Protein 4OX6 (pdb70)

Sequence (196 aa):
PMSQQAIGSLETKGFPPILAAADAMVKAGRITIVSYMRAGSARFAVNIRGDVSEVKTAMDAGIEAAKNTPGGTLETWVIIPRPHENVEAVFPIGFGPEVEQYRQAIGSLETKGFPPILAAADAMVKAGRITIVSYMRAGSARFAVNIRGDVSEVKTAMDAGIEAAKNTPGGTLETWVIIPRPHENVEAVFPIGFGP

Secondary structure (DSSP, 8-state):
-B-SSEEEEEEEESHHHHHHHHHHHHTTSS-EEEEEEEEETTEEEEEEEE-HHHHHHHHHHHHHHHHHSTT-EEEEEEEESS-BHHHHHHSS-S--GGGGGG-/-EEEEEEEESHHHHHHHHHHHHTTSSEEEEEEEEEETTEEEEEEEE-HHHHHHHHHHHHHHHHHSTT-EEEEEEEESS--HHHHHHSS--S--

Radius of gyration: 16.64 Å; Cα contacts (8 Å, |Δi|>4): 504; chains: 2; bounding box: 48×38×30 Å

B-factor: mean 16.57, std 9.79, range [6.41, 82.23]

Foldseek 3Di:
DWAQKKKKKWKKQADVLQVQLVVQLVVFFVKFFADKDPPPPSMIMTMIIDAQVSNVRSNVRSVVRQVPPVVMGTDDMDMDHTHDPVCVVPDRRDHDPVRPVVD/DKKKKWKKQADVLQVQLVVQLVVFFVKDFQDKDPPPPRMMMTMIDDQQVRNVRSNVRSQVRQVVDVVMDTDDMDMDHDDDPVVVVVDRRDRDD

GO terms:
  GO:0031470 carboxysome (C, IDA)
  GO:0031470 carboxysome (C, EXP)
  GO:0043886 structural constituent of carboxysome shell (F, IMP)
  GO:0043886 structural constituent of carboxysome shell (F, IPI)

Solvent-accessible surface area: 9233 Å² total; per-residue (Å²): 106,111,27,139,53,0,6,0,26,0,30,0,63,0,0,0,0,0,0,10,0,0,9,24,0,14,114,39,19,208,16,11,0,14,20,58,81,91,55,24,61,0,69,0,8,0,9,0,1,1,83,55,72,57,0,117,60,0,2,92,29,0,24,94,21,0,126,114,7,56,55,17,63,44,60,69,125,72,38,69,69,128,3,74,98,92,52,46,86,110,115,75,14,30,60,29,134,106,5,101,128,82,147,103,1,0,0,0,0,0,0,94,19,88,86,4,6,100,33,0,16,66,25,0,64,160,42,18,210,15,68,67,34,30,136,16,149,0,10,61,62,19,27,0,3,0,0,6,1,88,55,65,58,0,117,69,0,2,91,30,0,24,94,19,0,128,115,21,132,80,13,69,47,50,2,71,13,39,12,68,192,12,56,97,1,0,54,19,25,3,59,0,28,108,59,193

Structure (mmCIF, N/CA/C/O backbone):
data_4OX6
#
_entry.id   4OX6
#
_cell.length_a   67.452
_cell.length_b   67.452
_cell.length_c   63.351
_cell.angle_alpha   90.00
_cell.angle_beta   90.00
_cell.angle_gamma   120.00
#
_symmetry.space_group_name_H-M   'P 63'
#
loop_
_entity.id
_entity.type
_entity.pdbx_description
1 polymer 'Carbon dioxide concentrating mechanism protein CcmK'
2 water water
#
loop_
_atom_site.group_PDB
_atom_site.id
_atom_site.type_symbol
_atom_site.label_atom_id
_atom_site.label_alt_id
_atom_site.label_comp_id
_atom_site.label_asym_id
_atom_site.label_entity_id
_atom_site.label_seq_id
_atom_site.pdbx_PDB_ins_code
_atom_site.Cartn_x
_atom_site.Cartn_y
_atom_site.Cartn_z
_atom_site.occupancy
_atom_site.B_iso_or_equiv
_atom_site.auth_seq_id
_atom_site.auth_comp_id
_atom_site.auth_asym_id
_atom_site.auth_atom_id
_atom_site.pdbx_PDB_model_num
ATOM 1 N N . PRO A 1 14 ? 0.159 19.249 -25.367 1.00 22.99 0 PRO A N 1
ATOM 2 C CA . PRO A 1 14 ? 1.498 19.604 -24.896 1.00 30.93 0 PRO A CA 1
ATOM 3 C C . PRO A 1 14 ? 1.951 18.864 -23.663 1.00 25.63 0 PRO A C 1
ATOM 4 O O . PRO A 1 14 ? 2.923 19.286 -23.123 1.00 22.87 0 PRO A O 1
ATOM 15 N N . MET A 1 15 ? 1.274 17.832 -23.208 1.00 23.89 1 MET A N 1
ATOM 16 C CA . MET A 1 15 ? 1.892 16.985 -22.164 1.00 22.87 1 MET A CA 1
ATOM 17 C C . MET A 1 15 ? 2.085 15.571 -22.730 1.00 26.44 1 MET A C 1
ATOM 18 O O . MET A 1 15 ? 1.164 15.040 -23.368 1.00 27.51 1 MET A O 1
ATOM 32 N N . SER A 1 16 ? 3.259 14.960 -22.535 1.00 24.68 2 SER A N 1
ATOM 33 C CA . SER A 1 16 ? 3.506 13.629 -23.089 1.00 25.76 2 SER A CA 1
ATOM 34 C C . SER A 1 16 ? 2.599 12.598 -22.486 1.00 27.05 2 SER A C 1
ATOM 35 O O . SER A 1 16 ? 2.145 12.755 -21.340 1.00 25.30 2 SER A O 1
ATOM 43 N N . GLN A 1 17 ? 2.359 11.536 -23.260 1.00 28.78 3 GLN A N 1
ATOM 44 C CA . GLN A 1 17 ? 1.656 10.359 -22.802 1.00 32.92 3 GLN A CA 1
ATOM 45 C C . GLN A 1 17 ? 2.490 9.581 -21.783 1.00 34.23 3 GLN A C 1
ATOM 46 O O . GLN A 1 17 ? 1.905 8.908 -20.902 1.00 33.87 3 GLN A O 1
ATOM 60 N N . GLN A 1 18 ? 3.836 9.660 -21.912 1.00 21.76 4 GLN A N 1
ATOM 61 C CA . GLN A 1 18 ? 4.748 8.888 -21.038 1.00 17.00 4 GLN A CA 1
ATOM 62 C C . GLN A 1 18 ? 5.395 9.647 -19.900 1.00 13.83 4 GLN A C 1
ATOM 63 O O . GLN A 1 18 ? 6.049 10.712 -20.040 1.00 13.95 4 GLN A O 1
ATOM 77 N N . ALA A 1 19 ? 5.247 9.049 -18.733 1.00 10.66 5 ALA A N 1
ATOM 78 C CA . ALA A 1 19 ? 5.940 9.525 -17.541 1.00 9.70 5 ALA A CA 1
ATOM 79 C C . ALA A 1 19 ? 7.428 9.524 -17.693 1.00 9.71 5 ALA A C 1
ATOM 80 O O . ALA A 1 19 ? 7.984 8.766 -18.507 1.00 10.70 5 ALA A O 1
ATOM 87 N N . ILE A 1 20 ? 8.065 10.370 -16.878 1.00 10.09 6 ILE A N 1
ATOM 88 C CA . ILE A 1 20 ? 9.519 10.312 -16.678 1.00 9.68 6 ILE A CA 1
ATOM 89 C C . ILE A 1 20 ? 9.822 9.939 -15.269 1.00 9.92 6 ILE A C 1
ATOM 90 O O . ILE A 1 20 ? 9.267 10.487 -14.301 1.00 12.03 6 ILE A O 1
ATOM 106 N N . GLY A 1 21 ? 10.769 9.014 -15.105 1.00 8.69 7 GLY A N 1
ATOM 107 C CA . GLY A 1 21 ? 11.378 8.777 -13.808 1.00 8.10 7 GLY A CA 1
ATOM 108 C C . GLY A 1 21 ? 12.863 9.096 -13.938 1.00 9.04 7 GLY A C 1
ATOM 109 O O . GLY A 1 21 ? 13.495 8.739 -14.942 1.00 9.94 7 GLY A O 1
ATOM 113 N N . SER A 1 22 ? 13.388 9.767 -12.909 1.00 8.61 8 SER A N 1
ATOM 114 C CA . SER A 1 22 ? 14.830 10.074 -12.881 1.00 7.59 8 SER A CA 1
ATOM 115 C C . SER A 1 22 ? 15.322 9.753 -11.505 1.00 8.25 8 SER A C 1
ATOM 116 O O . SER A 1 22 ? 14.756 10.102 -10.522 1.00 9.31 8 SER A O 1
ATOM 124 N N . LEU A 1 23 ? 16.455 9.044 -11.489 1.00 8.43 9 LEU A N 1
ATOM 125 C CA . LEU A 1 23 ? 17.115 8.602 -10.280 1.00 8.75 9 LEU A CA 1
ATOM 126 C C . LEU A 1 23 ? 18.582 8.937 -10.310 1.00 7.92 9 LEU A C 1
ATOM 127 O O . LEU A 1 23 ? 19.218 8.681 -11.323 1.00 9.57 9 LEU A O 1
ATOM 143 N N . GLU A 1 24 ? 19.105 9.478 -9.214 1.00 8.27 10 GLU A N 1
ATOM 144 C CA . GLU A 1 24 ? 20.499 9.949 -9.171 1.00 8.30 10 GLU A CA 1
ATOM 145 C C . GLU A 1 24 ? 21.239 9.312 -8.002 1.00 8.18 10 GLU A C 1
ATOM 146 O O . GLU A 1 24 ? 20.719 9.228 -6.882 1.00 9.03 10 GLU A O 1
ATOM 158 N N . THR A 1 25 ? 22.432 8.812 -8.302 1.00 9.60 11 THR A N 1
ATOM 159 C CA . THR A 1 25 ? 23.379 8.200 -7.336 1.00 9.00 11 THR A CA 1
ATOM 160 C C . THR A 1 25 ? 24.674 8.954 -7.268 1.00 10.59 11 THR A C 1
ATOM 161 O O . THR A 1 25 ? 25.036 9.693 -8.203 1.00 11.23 11 THR A O 1
ATOM 172 N N . LYS A 1 26 ? 25.399 8.757 -6.172 1.00 9.06 12 LYS A N 1
ATOM 173 C CA . LYS A 1 26 ? 26.817 9.041 -6.151 1.00 9.15 12 LYS A CA 1
ATOM 174 C C . LYS A 1 26 ? 27.535 7.747 -6.480 1.00 9.90 12 LYS A C 1
ATOM 175 O O . LYS A 1 26 ? 27.362 6.704 -5.815 1.00 10.32 12 LYS A O 1
ATOM 194 N N . GLY A 1 27 ? 28.322 7.835 -7.538 1.00 9.77 13 GLY A N 1
ATOM 195 C CA . GLY A 1 27 ? 29.031 6.700 -8.091 1.00 10.08 13 GLY A CA 1
ATOM 196 C C . GLY A 1 27 ? 28.422 6.219 -9.398 1.00 9.66 13 GLY A C 1
ATOM 197 O O . GLY A 1 27 ? 27.185 6.220 -9.552 1.00 10.76 13 GLY A O 1
ATOM 201 N N . PHE A 1 28 ? 29.271 5.749 -10.305 1.00 8.87 14 PHE A N 1
ATOM 202 C CA . PHE A 1 28 ? 28.855 5.185 -11.589 1.00 8.57 14 PHE A CA 1
ATOM 203 C C . PHE A 1 28 ? 28.366 3.724 -11.448 1.00 8.58 14 PHE A C 1
ATOM 204 O O . PHE A 1 28 ? 27.298 3.358 -11.959 1.00 8.50 14 PHE A O 1
ATOM 221 N N . PRO A 1 29 ? 29.083 2.856 -10.715 1.00 8.08 15 PRO A N 1
ATOM 222 C CA . PRO A 1 29 ? 28.523 1.508 -10.569 1.00 7.92 15 PRO A CA 1
ATOM 223 C C . PRO A 1 29 ? 27.082 1.443 -10.021 1.00 9.18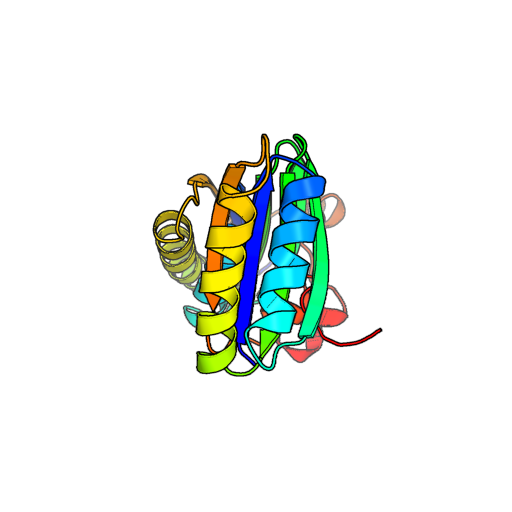 15 PRO A C 1
ATOM 224 O O . PRO A 1 29 ? 26.287 0.668 -10.586 1.00 8.24 15 PRO A O 1
ATOM 235 N N . PRO A 1 30 ? 26.667 2.236 -9.017 1.00 7.77 16 PRO A N 1
ATOM 236 C CA . PRO A 1 30 ? 25.260 2.196 -8.574 1.00 7.59 16 PRO A CA 1
ATOM 237 C C . PRO A 1 30 ? 24.285 2.679 -9.650 1.00 9.61 16 PRO A C 1
ATOM 238 O O . PRO A 1 30 ? 23.127 2.217 -9.608 1.00 8.62 16 PRO A O 1
ATOM 249 N N . ILE A 1 31 ? 24.655 3.592 -10.561 1.00 8.54 17 ILE A N 1
ATOM 250 C CA . ILE A 1 31 ? 23.701 3.989 -11.570 1.00 9.02 17 ILE A CA 1
ATOM 251 C C . ILE A 1 31 ? 23.478 2.881 -12.575 1.00 8.18 17 ILE A C 1
ATOM 252 O O . ILE A 1 31 ? 22.392 2.739 -13.111 1.00 8.23 17 ILE A O 1
ATOM 268 N N . LEU A 1 32 ? 24.495 2.082 -12.837 1.00 8.19 18 LEU A N 1
ATOM 269 C CA . LEU A 1 32 ? 24.338 0.962 -13.748 1.00 8.49 18 LEU A CA 1
ATOM 270 C C . LEU A 1 32 ? 23.406 -0.061 -13.084 1.00 9.31 18 LEU A C 1
ATOM 271 O O . LEU A 1 32 ? 22.508 -0.650 -13.695 1.00 9.23 18 LEU A O 1
ATOM 287 N N . ALA A 1 33 ? 23.620 -0.296 -11.775 1.00 9.45 19 ALA A N 1
ATOM 288 C CA . ALA A 1 33 ? 22.764 -1.208 -10.985 1.00 7.82 19 ALA A CA 1
ATOM 289 C C . ALA A 1 33 ? 21.342 -0.729 -11.043 1.00 9.76 19 ALA A C 1
ATOM 290 O O . ALA A 1 33 ? 20.418 -1.530 -11.266 1.00 9.47 19 ALA A O 1
ATOM 297 N N . ALA A 1 34 ? 21.117 0.545 -10.774 1.00 9.66 20 ALA A N 1
ATOM 298 C CA . ALA A 1 34 ? 19.759 1.078 -10.828 1.00 9.38 20 ALA A CA 1
ATOM 299 C C . ALA A 1 34 ? 19.128 0.910 -12.191 1.00 10.00 20 ALA A C 1
ATOM 300 O O . ALA A 1 34 ? 17.944 0.494 -12.284 1.00 8.77 20 ALA A O 1
ATOM 307 N N . ALA A 1 35 ? 19.839 1.265 -13.247 1.00 8.45 21 ALA A N 1
ATOM 308 C CA . ALA A 1 35 ? 19.293 1.234 -14.602 1.00 8.96 21 ALA A CA 1
ATOM 309 C C . ALA A 1 35 ? 18.891 -0.163 -14.951 1.00 9.56 21 ALA A C 1
ATOM 310 O O . ALA A 1 35 ? 17.792 -0.403 -15.475 1.00 8.68 21 ALA A O 1
ATOM 317 N N . ASP A 1 36 ? 19.736 -1.141 -14.678 1.00 9.76 22 ASP A N 1
ATOM 318 C CA . ASP A 1 36 ? 19.433 -2.519 -15.013 1.00 8.38 22 ASP A CA 1
ATOM 319 C C . ASP A 1 36 ? 18.237 -3.026 -14.233 1.00 10.39 22 ASP A C 1
ATOM 320 O O . ASP A 1 36 ? 17.362 -3.733 -14.803 1.00 9.74 22 ASP A O 1
ATOM 329 N N . ALA A 1 37 ? 18.149 -2.719 -12.941 1.00 8.94 23 ALA A N 1
ATOM 330 C CA . ALA A 1 37 ? 17.030 -3.157 -12.129 1.00 8.84 23 ALA A CA 1
ATOM 331 C C . ALA A 1 37 ? 15.751 -2.532 -12.625 1.00 9.74 23 ALA A C 1
ATOM 332 O O . ALA A 1 37 ? 14.686 -3.154 -12.627 1.00 10.39 23 ALA A O 1
ATOM 339 N N . MET A 1 38 ? 15.783 -1.276 -13.029 1.00 8.76 24 MET A N 1
ATOM 340 C CA . MET A 1 38 ? 14.601 -0.554 -13.487 1.00 8.73 24 MET A CA 1
ATOM 341 C C . MET A 1 38 ? 14.018 -1.217 -14.734 1.00 9.05 24 MET A C 1
ATOM 342 O O . MET A 1 38 ? 12.804 -1.483 -14.814 1.00 9.57 24 MET A O 1
ATOM 356 N N . VAL A 1 39 ? 14.840 -1.510 -15.750 1.00 9.48 25 VAL A N 1
ATOM 357 C CA . VAL A 1 39 ? 14.324 -2.018 -17.024 1.00 9.71 25 VAL A CA 1
ATOM 358 C C . VAL A 1 39 ? 13.926 -3.474 -16.880 1.00 10.53 25 VAL A C 1
ATOM 359 O O . VAL A 1 39 ? 13.046 -3.941 -17.637 1.00 13.14 25 VAL A O 1
ATOM 372 N N . LYS A 1 40 ? 14.417 -4.171 -15.853 1.00 10.24 26 LYS A N 1
ATOM 373 C CA . LYS A 1 40 ? 14.009 -5.539 -15.566 1.00 10.31 26 LYS A CA 1
ATOM 374 C C . LYS A 1 40 ? 12.752 -5.608 -14.707 1.00 11.19 26 LYS A C 1
ATOM 375 O O . LYS A 1 40 ? 12.207 -6.681 -14.499 1.00 12.43 26 LYS A O 1
ATOM 394 N N . ALA A 1 41 ? 12.230 -4.488 -14.266 1.00 10.11 27 ALA A N 1
ATOM 395 C CA . ALA A 1 41 ? 11.123 -4.504 -13.290 1.00 11.94 27 ALA A CA 1
ATOM 396 C C . ALA A 1 41 ? 9.822 -3.973 -13.855 1.00 13.68 27 ALA A C 1
ATOM 397 O O . ALA A 1 41 ? 8.754 -4.092 -13.225 1.00 14.92 27 ALA A O 1
ATOM 404 N N . GLY A 1 42 ? 9.853 -3.423 -15.040 1.00 13.76 28 GLY A N 1
ATOM 405 C CA . GLY A 1 42 ? 8.621 -2.852 -15.596 1.00 17.40 28 GLY A CA 1
ATOM 406 C C . GLY A 1 42 ? 8.792 -2.582 -17.075 1.00 15.97 28 GLY A C 1
ATOM 407 O O . GLY A 1 42 ? 9.918 -2.619 -17.607 1.00 12.88 28 GLY A O 1
ATOM 411 N N . ARG A 1 43 ? 7.685 -2.276 -17.743 1.00 12.03 29 ARG A N 1
ATOM 412 C CA . ARG A 1 43 ? 7.717 -1.951 -19.134 1.00 11.75 29 ARG A CA 1
ATOM 413 C C . ARG A 1 43 ? 8.108 -0.485 -19.260 1.00 11.88 29 ARG A C 1
ATOM 414 O O . ARG A 1 43 ? 7.292 0.424 -19.400 1.00 12.47 29 ARG A O 1
ATOM 435 N N . ILE A 1 44 ? 9.409 -0.243 -19.199 1.00 11.11 30 ILE A N 1
ATOM 436 C CA . ILE A 1 44 ? 10.021 1.060 -19.326 1.00 9.71 30 ILE A CA 1
ATOM 437 C C . ILE A 1 44 ? 11.193 1.034 -20.308 1.00 11.27 30 ILE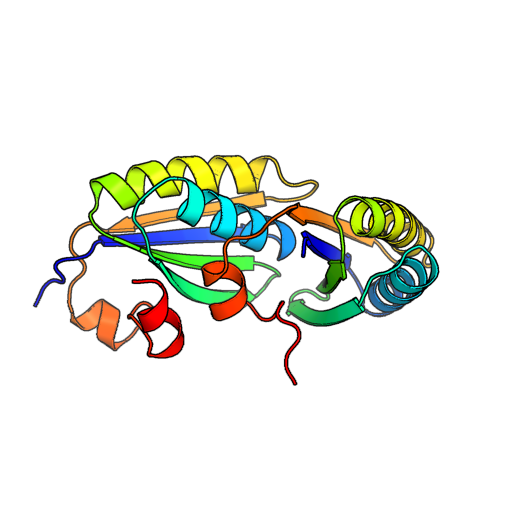 A C 1
ATOM 438 O O . ILE A 1 44 ? 11.702 -0.062 -20.604 1.00 11.84 30 ILE A O 1
ATOM 454 N N . THR A 1 45 ? 11.573 2.203 -20.789 1.00 10.55 31 THR A N 1
ATOM 455 C CA . THR A 1 45 ? 12.737 2.372 -21.672 1.00 10.43 31 THR A CA 1
ATOM 456 C C . THR A 1 45 ? 13.704 3.305 -20.927 1.00 12.37 31 THR A C 1
ATOM 457 O O . THR A 1 45 ? 13.287 4.397 -20.446 1.00 10.77 31 THR A O 1
ATOM 468 N N . ILE A 1 46 ? 14.989 2.916 -20.843 1.00 9.15 32 ILE A N 1
ATOM 469 C CA . ILE A 1 46 ? 16.015 3.830 -20.373 1.00 9.04 32 ILE A CA 1
ATOM 470 C C . ILE A 1 46 ? 16.372 4.684 -21.591 1.00 9.93 32 ILE A C 1
ATOM 471 O O . ILE A 1 46 ? 16.682 4.173 -22.655 1.00 10.37 32 ILE A O 1
ATOM 487 N N . VAL A 1 47 ? 16.241 5.995 -21.441 1.00 9.74 33 VAL A N 1
ATOM 488 C CA . VAL A 1 47 ? 16.467 6.935 -22.546 1.00 10.06 33 VAL A CA 1
ATOM 489 C C . VAL A 1 47 ? 17.781 7.672 -22.517 1.00 11.32 33 VAL A C 1
ATOM 490 O O . VAL A 1 47 ? 18.257 8.048 -23.563 1.00 12.87 33 VAL A O 1
ATOM 503 N N . SER A 1 48 ? 18.323 7.942 -21.347 1.00 9.95 34 SER A N 1
ATOM 504 C CA . SER A 1 48 ? 19.494 8.776 -21.228 1.00 8.07 34 SER A CA 1
ATOM 505 C C . SER A 1 48 ? 20.081 8.697 -19.831 1.00 10.01 34 SER A C 1
ATOM 506 O O . SER A 1 48 ? 19.444 8.201 -18.895 1.00 9.63 34 SER A O 1
ATOM 514 N N . TYR A 1 49 ? 21.295 9.224 -19.685 1.00 9.91 35 TYR A N 1
ATOM 515 C CA . TYR A 1 49 ? 21.897 9.465 -18.384 1.00 8.91 35 TYR A CA 1
ATOM 516 C C . TYR A 1 49 ? 22.557 10.821 -18.399 1.00 12.19 35 TYR A C 1
ATOM 517 O O . TYR A 1 49 ? 22.906 11.320 -19.431 1.00 13.30 35 TYR A O 1
ATOM 535 N N . MET A 1 50 ? 22.678 11.382 -17.213 1.00 9.85 36 MET A N 1
ATOM 536 C CA . MET A 1 50 ? 23.290 12.678 -16.963 1.00 10.15 36 MET A CA 1
ATOM 537 C C . MET A 1 50 ? 24.513 12.540 -16.038 1.00 12.54 36 MET A C 1
ATOM 538 O O . MET A 1 50 ? 24.430 11.969 -14.915 1.00 13.51 36 MET A O 1
ATOM 552 N N . ARG A 1 51 ? 25.659 13.023 -16.508 1.00 12.17 37 ARG A N 1
ATOM 553 C CA . ARG A 1 51 ? 26.861 13.093 -15.702 1.00 13.51 37 ARG A CA 1
ATOM 554 C C . ARG A 1 51 ? 26.748 14.413 -14.980 1.00 13.82 37 ARG A C 1
ATOM 555 O O . ARG A 1 51 ? 26.921 15.480 -15.611 1.00 15.20 37 ARG A O 1
ATOM 576 N N . ALA A 1 52 ? 26.439 14.419 -13.680 1.00 10.54 38 ALA A N 1
ATOM 577 C CA . ALA A 1 52 ? 26.015 15.643 -12.931 1.00 11.75 38 ALA A CA 1
ATOM 578 C C . ALA A 1 52 ? 27.177 16.389 -12.296 1.00 14.33 38 ALA A C 1
ATOM 579 O O . ALA A 1 52 ? 27.049 17.607 -11.911 1.00 13.26 38 ALA A O 1
ATOM 586 N N . GLY A 1 53 ? 28.325 15.762 -12.227 1.00 12.77 39 GLY A N 1
ATOM 587 C CA . GLY A 1 53 ? 29.478 16.279 -11.486 1.00 13.69 39 GLY A CA 1
ATOM 588 C C . GLY A 1 53 ? 29.492 15.743 -10.101 1.00 14.73 39 GLY A C 1
ATOM 589 O O . GLY A 1 53 ? 28.492 15.193 -9.614 1.00 14.07 39 GLY A O 1
ATOM 593 N N . SER A 1 54 ? 30.666 15.880 -9.430 1.00 17.47 40 SER A N 1
ATOM 594 C CA . SER A 1 54 ? 30.786 15.408 -8.062 1.00 16.52 40 SER A CA 1
ATOM 595 C C . SER A 1 54 ? 30.521 13.920 -8.007 1.00 10.94 40 SER A C 1
ATOM 596 O O . SER A 1 54 ? 30.009 13.446 -6.997 1.00 16.97 40 SER A O 1
ATOM 604 N N . ALA A 1 55 ? 30.872 13.214 -9.078 1.00 12.67 41 ALA A N 1
ATOM 605 C CA . ALA A 1 55 ? 30.687 11.780 -9.171 1.00 12.01 41 ALA A CA 1
ATOM 606 C C . ALA A 1 55 ? 29.228 11.322 -9.049 1.00 10.89 41 ALA A C 1
ATOM 607 O O . ALA A 1 55 ? 28.948 10.162 -8.751 1.00 12.99 41 ALA A O 1
ATOM 614 N N . ARG A 1 56 ? 28.277 12.225 -9.337 1.00 10.58 42 ARG A N 1
ATOM 615 C CA . ARG A 1 56 ? 26.857 11.874 -9.335 1.00 9.58 42 ARG A CA 1
ATOM 616 C C 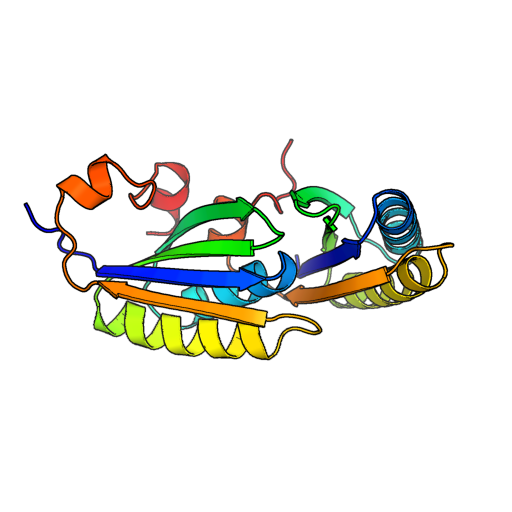. ARG A 1 56 ? 26.410 11.684 -10.742 1.00 9.26 42 ARG A C 1
ATOM 617 O O . ARG A 1 56 ? 26.822 12.384 -11.682 1.00 10.25 42 ARG A O 1
ATOM 638 N N . PHE A 1 57 ? 25.478 10.727 -10.891 1.00 9.55 43 PHE A N 1
ATOM 639 C CA . PHE A 1 57 ? 24.919 10.389 -12.204 1.00 9.40 43 PHE A CA 1
ATOM 640 C C . PHE A 1 57 ? 23.423 10.177 -12.069 1.00 9.24 43 PHE A C 1
ATOM 641 O O . PHE A 1 57 ? 22.967 9.553 -11.091 1.00 9.24 43 PHE A O 1
ATOM 658 N N . ALA A 1 58 ? 22.644 10.654 -13.046 1.00 9.27 44 ALA A N 1
ATOM 659 C CA . ALA A 1 58 ? 21.212 10.386 -13.054 1.00 10.35 44 ALA A CA 1
ATOM 660 C C . ALA A 1 58 ? 20.863 9.543 -14.252 1.00 11.31 44 ALA A C 1
ATOM 661 O O . ALA A 1 58 ? 21.413 9.714 -15.344 1.00 12.49 44 ALA A O 1
ATOM 668 N N . VAL A 1 59 ? 19.925 8.615 -14.076 1.00 9.92 45 VAL A N 1
ATOM 669 C CA . VAL A 1 59 ? 19.376 7.820 -15.191 1.00 8.85 45 VAL A CA 1
ATOM 670 C C . VAL A 1 59 ? 17.916 8.225 -15.374 1.00 8.65 45 VAL A C 1
ATOM 671 O O . VAL A 1 59 ? 17.192 8.414 -14.397 1.00 10.17 45 VAL A O 1
ATOM 684 N N . ASN A 1 60 ? 17.497 8.327 -16.617 1.00 7.98 46 ASN A N 1
ATOM 685 C CA . ASN A 1 60 ? 16.152 8.778 -17.000 1.00 8.85 46 ASN A CA 1
ATOM 686 C C . ASN A 1 60 ? 15.447 7.673 -17.742 1.00 9.57 46 ASN A C 1
ATOM 687 O O . ASN A 1 60 ? 15.992 7.067 -18.700 1.00 10.12 46 ASN A O 1
ATOM 698 N N . ILE A 1 61 ? 14.260 7.315 -17.261 1.00 8.53 47 ILE A N 1
ATOM 699 C CA . ILE A 1 61 ? 13.424 6.284 -17.854 1.00 10.92 47 ILE A CA 1
ATOM 700 C C . ILE A 1 61 ? 12.070 6.867 -18.257 1.00 9.29 47 ILE A C 1
ATOM 701 O O . ILE A 1 61 ? 11.555 7.841 -17.651 1.00 10.53 47 ILE A O 1
ATOM 717 N N . ARG A 1 62 ? 11.441 6.214 -19.221 1.00 10.22 48 ARG A N 1
ATOM 718 C CA . ARG A 1 62 ? 10.116 6.611 -19.686 1.00 9.32 48 ARG A CA 1
ATOM 719 C C . ARG A 1 62 ? 9.195 5.409 -19.748 1.00 10.90 48 ARG A C 1
ATOM 720 O O . ARG A 1 62 ? 9.619 4.319 -20.113 1.00 11.27 48 ARG A O 1
ATOM 741 N N . GLY A 1 63 ? 7.924 5.615 -19.431 1.00 9.98 49 GLY A N 1
ATOM 742 C CA . GLY A 1 63 ? 6.922 4.572 -19.569 1.00 11.75 49 GLY A CA 1
ATOM 743 C C . GLY A 1 63 ? 5.616 5.058 -18.988 1.00 10.44 49 GLY A C 1
ATOM 744 O O . GLY A 1 63 ? 5.540 6.230 -18.551 1.00 11.00 49 GLY A O 1
ATOM 748 N N . ASP A 1 64 ? 4.592 4.225 -19.009 1.00 11.55 50 ASP A N 1
ATOM 749 C CA . ASP A 1 64 ? 3.375 4.577 -18.304 1.00 10.70 50 ASP A CA 1
ATOM 750 C C . ASP A 1 64 ? 3.688 4.775 -16.833 1.00 9.34 50 ASP A C 1
ATOM 751 O O . ASP A 1 64 ? 4.568 4.102 -16.276 1.00 10.68 50 ASP A O 1
ATOM 760 N N . VAL A 1 65 ? 2.973 5.677 -16.131 1.00 9.57 51 VAL A N 1
ATOM 761 C CA . VAL A 1 65 ? 3.381 6.000 -14.777 1.00 9.36 51 VAL A CA 1
ATOM 762 C C . VAL A 1 65 ? 3.401 4.761 -13.853 1.00 10.54 51 VAL A C 1
ATOM 763 O O . VAL A 1 65 ? 4.284 4.666 -12.976 1.00 9.77 51 VAL A O 1
ATOM 776 N N . SER A 1 66 ? 2.439 3.838 -13.997 1.00 9.85 52 SER A N 1
ATOM 777 C CA . SER A 1 66 ? 2.401 2.686 -13.070 1.00 9.90 52 SER A CA 1
ATOM 778 C C . SER A 1 66 ? 3.668 1.821 -13.246 1.00 9.44 52 SER A C 1
ATOM 779 O O . SER A 1 66 ? 4.182 1.272 -12.291 1.00 11.03 52 SER A O 1
ATOM 787 N N . GLU A 1 67 ? 4.125 1.712 -14.480 1.00 8.85 53 GLU A N 1
ATOM 788 C CA . GLU A 1 67 ? 5.336 0.950 -14.817 1.00 8.85 53 GLU A CA 1
ATOM 789 C C . GLU A 1 67 ? 6.584 1.679 -14.320 1.00 10.43 53 GLU A C 1
ATOM 790 O O . GLU A 1 67 ? 7.512 1.057 -13.774 1.00 10.64 53 GLU A O 1
ATOM 802 N N . VAL A 1 68 ? 6.637 2.994 -14.501 1.00 9.45 54 VAL A N 1
ATOM 803 C CA . VAL A 1 68 ? 7.762 3.789 -13.959 1.00 8.31 54 VAL A CA 1
ATOM 804 C C . VAL A 1 68 ? 7.806 3.699 -12.464 1.00 9.45 54 VAL A C 1
ATOM 805 O O . VAL A 1 68 ? 8.949 3.583 -11.903 1.00 9.70 54 VAL A O 1
ATOM 818 N N . LYS A 1 69 ? 6.664 3.687 -11.748 1.00 8.76 55 LYS A N 1
ATOM 819 C CA . LYS A 1 69 ? 6.704 3.570 -10.319 1.00 8.87 55 LYS A CA 1
ATOM 820 C C . LYS A 1 69 ? 7.325 2.218 -9.891 1.00 10.55 55 LYS A C 1
ATOM 821 O O . LYS A 1 69 ? 8.168 2.167 -8.948 1.00 10.67 55 LYS A O 1
ATOM 840 N N . THR A 1 70 ? 6.910 1.090 -10.518 1.00 10.29 56 THR A N 1
ATOM 841 C CA . THR A 1 70 ? 7.426 -0.205 -10.109 1.00 12.11 56 THR A CA 1
ATOM 842 C C . THR A 1 70 ? 8.936 -0.279 -10.471 1.00 11.70 56 THR A C 1
ATOM 843 O O . THR A 1 70 ? 9.742 -0.845 -9.708 1.00 11.52 56 THR A O 1
ATOM 854 N N . ALA A 1 71 ? 9.297 0.242 -11.630 1.00 9.64 57 ALA A N 1
ATOM 855 C CA . ALA A 1 71 ? 10.708 0.326 -12.019 1.00 10.05 57 ALA A CA 1
ATOM 856 C C . ALA A 1 71 ? 11.541 1.132 -11.029 1.00 9.84 57 ALA A C 1
ATOM 857 O O . ALA A 1 71 ? 12.640 0.735 -10.617 1.00 10.39 57 ALA A O 1
ATOM 864 N N . MET A 1 72 ? 11.000 2.274 -10.598 1.00 9.16 58 MET A N 1
ATOM 865 C CA . MET A 1 72 ? 11.703 3.139 -9.650 1.00 9.34 58 MET A CA 1
ATOM 866 C C . MET A 1 72 ? 11.951 2.442 -8.323 1.00 9.94 58 MET A C 1
ATOM 867 O O . MET A 1 72 ? 13.045 2.563 -7.780 1.00 10.92 58 MET A O 1
ATOM 881 N N . ASP A 1 73 ? 10.989 1.640 -7.845 1.00 9.73 59 ASP A N 1
ATOM 882 C CA . ASP A 1 73 ? 11.161 0.967 -6.572 1.00 11.39 59 ASP A CA 1
ATOM 883 C C . ASP A 1 73 ? 12.374 0.030 -6.723 1.00 11.88 59 ASP A C 1
ATOM 884 O O . ASP A 1 73 ? 13.220 -0.066 -5.831 1.00 11.73 59 ASP A O 1
ATOM 893 N N . ALA A 1 74 ? 12.483 -0.659 -7.860 1.00 10.52 60 ALA A N 1
ATOM 894 C CA . ALA A 1 74 ? 13.617 -1.591 -8.054 1.00 10.35 60 ALA A CA 1
ATOM 895 C C . ALA A 1 74 ? 14.909 -0.837 -8.195 1.00 11.21 60 ALA A C 1
ATOM 896 O O . ALA A 1 74 ? 15.955 -1.311 -7.694 1.00 10.58 60 ALA A O 1
ATOM 903 N N . GLY A 1 75 ? 14.917 0.297 -8.896 1.00 9.21 61 GLY A N 1
ATOM 904 C CA . GLY A 1 75 ? 16.135 1.069 -9.048 1.00 9.27 61 GLY A CA 1
ATOM 905 C C . GLY A 1 75 ? 16.633 1.597 -7.694 1.00 9.69 61 GLY A C 1
ATOM 906 O O . GLY A 1 75 ? 17.840 1.615 -7.445 1.00 10.48 61 GLY A O 1
ATOM 910 N N . ILE A 1 76 ? 15.744 2.092 -6.833 1.00 9.73 62 ILE A N 1
ATOM 911 C CA . ILE A 1 76 ? 16.083 2.590 -5.527 1.00 10.70 62 ILE A CA 1
ATOM 912 C C . ILE A 1 76 ? 16.752 1.505 -4.720 1.00 10.34 62 ILE A C 1
ATOM 913 O O . ILE A 1 76 ? 17.846 1.734 -4.120 1.00 11.82 62 ILE A O 1
ATOM 929 N N . GLU A 1 77 ? 16.196 0.315 -4.730 1.00 10.06 63 GLU A N 1
ATOM 930 C CA . GLU A 1 77 ? 16.777 -0.772 -3.959 1.00 12.15 63 GLU A CA 1
ATOM 931 C C . GLU A 1 77 ? 18.131 -1.152 -4.519 1.00 11.76 63 GLU A C 1
ATOM 932 O O . GLU A 1 77 ? 19.098 -1.372 -3.754 1.00 12.48 63 GLU A O 1
ATOM 944 N N . ALA A 1 78 ? 18.267 -1.233 -5.836 1.00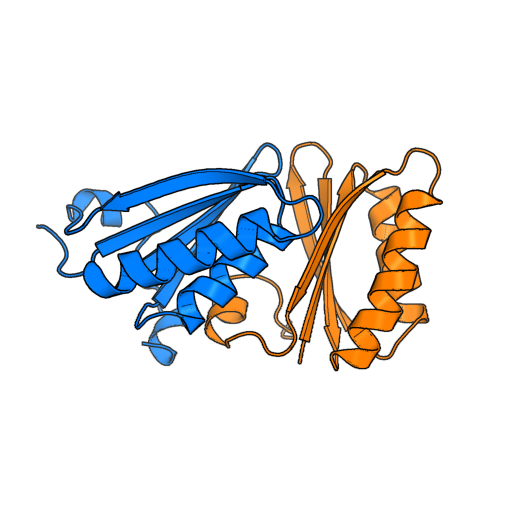 10.64 64 ALA A N 1
ATOM 945 C CA . ALA A 1 78 ? 19.544 -1.639 -6.433 1.00 9.62 64 ALA A CA 1
ATOM 946 C C . ALA A 1 78 ? 20.642 -0.630 -6.155 1.00 12.08 64 ALA A C 1
ATOM 947 O O . ALA A 1 78 ? 21.804 -1.040 -5.900 1.00 11.92 64 ALA A O 1
ATOM 954 N N . ALA A 1 79 ? 20.313 0.657 -6.200 1.00 11.12 65 ALA A N 1
ATOM 955 C CA . ALA A 1 79 ? 21.288 1.680 -5.883 1.00 12.98 65 ALA A CA 1
ATOM 956 C C . ALA A 1 79 ? 21.814 1.548 -4.468 1.00 13.49 65 ALA A C 1
ATOM 957 O O . ALA A 1 79 ? 23.059 1.551 -4.236 1.00 13.30 65 ALA A O 1
ATOM 964 N N . LYS A 1 80 ? 20.919 1.398 -3.511 1.00 12.28 66 LYS A N 1
ATOM 965 C CA . LYS A 1 80 ? 21.267 1.325 -2.106 1.00 13.70 66 LYS A CA 1
ATOM 966 C C . LYS A 1 80 ? 22.052 0.080 -1.770 1.00 15.20 66 LYS A C 1
ATOM 967 O O . LYS A 1 80 ? 22.913 0.153 -0.885 1.00 17.71 66 LYS A O 1
ATOM 986 N N . ASN A 1 81 ? 21.843 -1.015 -2.511 1.00 12.07 67 ASN A N 1
ATOM 987 C CA . ASN A 1 81 ? 22.448 -2.287 -2.259 1.00 14.11 67 ASN A CA 1
ATOM 988 C C . ASN A 1 81 ? 23.748 -2.453 -3.011 1.00 12.82 67 ASN A C 1
ATOM 989 O O . ASN A 1 81 ? 24.423 -3.506 -2.857 1.00 15.77 67 ASN A O 1
ATOM 1000 N N . THR A 1 82 ? 24.140 -1.505 -3.824 1.00 10.92 68 THR A N 1
ATOM 1001 C CA . THR A 1 82 ? 25.429 -1.610 -4.503 1.00 10.52 68 THR A CA 1
ATOM 1002 C C . THR A 1 82 ? 26.555 -1.281 -3.505 1.00 11.07 68 THR A C 1
ATOM 1003 O O . THR A 1 82 ? 26.489 -0.273 -2.818 1.00 12.63 68 THR A O 1
ATOM 1014 N N . PRO A 1 83 ? 27.622 -2.096 -3.490 1.00 11.32 69 PRO A N 1
ATOM 1015 C CA . PRO A 1 83 ? 28.752 -1.805 -2.573 1.00 12.27 69 PRO A CA 1
ATOM 1016 C C . PRO A 1 83 ? 29.310 -0.378 -2.761 1.00 10.67 69 PRO A C 1
ATOM 1017 O O . PRO A 1 83 ? 29.739 -0.051 -3.874 1.00 11.29 69 PRO A O 1
ATOM 1028 N N . GLY A 1 84 ? 29.258 0.428 -1.719 1.00 11.12 70 GLY A N 1
ATOM 1029 C CA . GLY A 1 84 ? 29.732 1.802 -1.754 1.00 12.15 70 GLY A CA 1
ATOM 1030 C C . GLY A 1 84 ? 28.808 2.796 -2.454 1.00 12.64 70 GLY A C 1
ATOM 1031 O O . GLY A 1 84 ? 29.141 3.964 -2.530 1.00 14.76 70 GLY A O 1
ATOM 1035 N N . GLY A 1 85 ? 27.682 2.319 -2.930 1.00 13.18 71 GLY A N 1
ATOM 1036 C CA . GLY A 1 85 ? 26.759 3.222 -3.641 1.00 14.46 71 GLY A CA 1
ATOM 1037 C C . GLY A 1 85 ? 25.921 4.072 -2.703 1.00 15.11 71 GLY A C 1
ATOM 1038 O O . GLY A 1 85 ? 25.688 3.748 -1.524 1.00 16.14 71 GLY A O 1
ATOM 1042 N N . THR A 1 86 ? 25.541 5.270 -3.178 1.00 15.42 72 THR A N 1
ATOM 1043 C CA . THR A 1 86 ? 24.652 6.171 -2.428 1.00 16.41 72 THR A CA 1
ATOM 1044 C C . THR A 1 86 ? 23.513 6.635 -3.322 1.00 13.69 72 THR A C 1
ATOM 1045 O O . THR A 1 86 ? 23.779 7.167 -4.400 1.00 14.48 72 THR A O 1
ATOM 1056 N N . LEU A 1 87 ? 22.265 6.416 -2.896 1.00 11.51 73 LEU A N 1
ATOM 1057 C CA . LEU A 1 87 ? 21.116 7.056 -3.557 1.00 11.63 73 LEU A CA 1
ATOM 1058 C C . LEU A 1 87 ? 21.001 8.509 -3.101 1.00 12.61 73 LEU A C 1
ATOM 1059 O O . LEU A 1 87 ? 20.995 8.781 -1.908 1.00 13.61 73 LEU A O 1
ATOM 1075 N N . GLU A 1 88 ? 20.912 9.440 -4.041 1.00 9.69 74 GLU A N 1
ATOM 1076 C CA . GLU A 1 88 ? 20.818 10.854 -3.717 1.00 8.88 74 GLU A CA 1
ATOM 1077 C C . GLU A 1 88 ? 19.445 11.453 -3.824 1.00 11.57 74 GLU A C 1
ATOM 1078 O O . GLU A 1 88 ? 19.032 12.177 -2.906 1.00 11.98 74 GLU A O 1
ATOM 1090 N N . THR A 1 89 ? 18.738 11.209 -4.914 1.00 9.25 75 THR A N 1
ATOM 1091 C CA . THR A 1 89 ? 17.459 11.886 -5.165 1.00 9.80 75 THR A CA 1
ATOM 1092 C C . THR A 1 89 ? 16.753 11.172 -6.311 1.00 9.39 75 THR A C 1
ATOM 1093 O O . THR A 1 89 ? 17.410 10.529 -7.131 1.00 9.74 75 THR A O 1
ATOM 1104 N N . TRP A 1 90 ? 15.423 11.248 -6.358 1.00 8.89 76 TRP A N 1
ATOM 1105 C CA . TRP A 1 90 ? 14.652 10.650 -7.450 1.00 8.14 76 TRP A CA 1
ATOM 1106 C C . TRP A 1 90 ? 13.348 11.417 -7.620 1.00 8.64 76 TRP A C 1
ATOM 1107 O O . TRP A 1 90 ? 12.891 12.117 -6.696 1.00 9.34 76 TRP A O 1
ATOM 1128 N N . VAL A 1 91 ? 12.738 11.275 -8.791 1.00 7.96 77 VAL A N 1
ATOM 1129 C CA . VAL A 1 91 ? 11.423 11.865 -9.020 1.00 7.82 77 VAL A CA 1
ATOM 1130 C C . VAL A 1 91 ? 10.688 11.043 -10.051 1.00 8.10 77 VAL A C 1
ATOM 1131 O O . VAL A 1 91 ? 11.277 10.403 -10.921 1.00 8.82 77 VAL A O 1
ATOM 1144 N N . ILE A 1 92 ? 9.367 11.106 -9.970 1.00 9.01 78 ILE A N 1
ATOM 1145 C CA . ILE A 1 92 ? 8.489 10.618 -11.018 1.00 9.86 78 ILE A CA 1
ATOM 1146 C C . ILE A 1 92 ? 7.522 11.739 -11.429 1.00 9.13 78 ILE A C 1
ATOM 1147 O O . ILE A 1 92 ? 6.818 12.293 -10.537 1.00 10.43 78 ILE A O 1
ATOM 1163 N N . ILE A 1 93 ? 7.479 12.060 -12.713 1.00 8.72 79 ILE A N 1
ATOM 1164 C CA . ILE A 1 93 ? 6.531 13.072 -13.254 1.00 9.92 79 ILE A CA 1
ATOM 1165 C C . ILE A 1 93 ? 5.615 12.367 -14.228 1.00 10.87 79 ILE A C 1
ATOM 1166 O O . ILE A 1 93 ? 6.048 11.886 -15.254 1.00 10.32 79 ILE A O 1
ATOM 1182 N N . PRO A 1 94 ? 4.312 12.238 -13.896 1.00 8.95 80 PRO A N 1
ATOM 1183 C CA . PRO A 1 94 ? 3.429 11.367 -14.666 1.00 10.51 80 PRO A CA 1
ATOM 1184 C C . PRO A 1 94 ? 3.201 11.708 -16.125 1.00 13.81 80 PRO A C 1
ATOM 1185 O O . PRO A 1 94 ? 3.070 10.836 -17.007 1.00 14.87 80 PRO A O 1
ATOM 1196 N N . ARG A 1 95 ? 3.050 13.004 -16.367 1.00 12.39 81 ARG A N 1
ATOM 1197 C CA . ARG A 1 95 ? 2.638 13.502 -17.683 1.00 13.78 81 ARG A CA 1
ATOM 1198 C C . ARG A 1 95 ? 3.462 14.815 -17.983 1.00 11.11 81 ARG A C 1
ATOM 1199 O O . ARG A 1 95 ? 2.903 15.934 -17.892 1.00 14.11 81 ARG A O 1
ATOM 1220 N N . PRO A 1 96 ? 4.732 14.707 -18.239 1.00 11.40 82 PRO A N 1
ATOM 1221 C CA . PRO A 1 96 ? 5.583 15.926 -18.313 1.00 13.67 82 PRO A CA 1
ATOM 1222 C C . PRO A 1 96 ? 5.165 16.764 -19.487 1.00 15.87 82 PRO A C 1
ATOM 1223 O O . PRO A 1 96 ? 4.862 16.300 -20.588 1.00 15.87 82 PRO A O 1
ATOM 1234 N N . HIS A 1 97 ? 5.239 18.078 -19.276 1.00 14.16 83 HIS A N 1
ATOM 1235 C CA . HIS A 1 97 ? 4.978 19.026 -20.356 1.00 14.07 83 HIS A CA 1
ATOM 1236 C C . HIS A 1 97 ? 5.989 18.891 -21.449 1.00 10.59 83 HIS A C 1
ATOM 1237 O O . HIS A 1 97 ? 7.189 18.679 -21.219 1.00 12.90 83 HIS A O 1
ATOM 1252 N N . GLU A 1 98 ? 5.547 19.054 -22.692 1.00 11.96 84 GLU A N 1
ATOM 1253 C CA . GLU A 1 98 ? 6.431 18.989 -23.849 1.00 14.15 84 GLU A CA 1
ATOM 1254 C C . GLU A 1 98 ? 7.648 19.916 -23.821 1.00 11.89 84 GLU A C 1
ATOM 1255 O O . GLU A 1 98 ? 8.704 19.589 -24.371 1.00 12.90 84 GLU A O 1
ATOM 1267 N N . ASN A 1 99 ? 7.511 21.091 -23.214 1.00 11.06 85 ASN A N 1
ATOM 1268 C CA . ASN A 1 99 ? 8.630 22.009 -23.125 1.00 10.76 85 ASN A CA 1
ATOM 1269 C C . ASN A 1 99 ? 9.768 21.393 -22.282 1.00 10.45 85 ASN A C 1
ATOM 1270 O O . ASN A 1 99 ? 10.925 21.706 -22.528 1.00 10.54 85 ASN A O 1
ATOM 1281 N N . VAL A 1 100 ? 9.453 20.572 -21.288 1.00 11.14 86 VAL A N 1
ATOM 1282 C CA . VAL A 1 100 ? 10.483 19.907 -20.497 1.00 10.81 86 VAL A CA 1
ATOM 1283 C C . VAL A 1 100 ? 11.268 18.964 -21.382 1.00 9.89 86 VAL A C 1
ATOM 1284 O O . VAL A 1 100 ? 12.503 18.981 -21.385 1.00 12.62 86 VAL A O 1
ATOM 1297 N N . GLU A 1 101 ? 10.582 18.166 -22.162 1.00 12.43 87 GLU A N 1
ATOM 1298 C CA . GLU A 1 101 ? 11.271 17.229 -23.078 1.00 16.15 87 GLU A CA 1
ATOM 1299 C C . GLU A 1 101 ? 12.094 17.955 -24.100 1.00 14.79 87 GLU A C 1
ATOM 1300 O O . GLU A 1 101 ? 13.086 17.455 -24.599 1.00 18.56 87 GLU A O 1
ATOM 1312 N N . ALA A 1 102 ? 11.649 19.119 -24.531 1.00 12.77 88 ALA A N 1
ATOM 1313 C CA . ALA A 1 102 ? 12.341 19.920 -25.554 1.00 14.82 88 ALA A CA 1
ATOM 1314 C C . ALA A 1 102 ? 13.676 20.453 -25.058 1.00 17.70 88 ALA A C 1
ATOM 1315 O O . ALA A 1 102 ? 14.634 20.563 -25.819 1.00 25.01 88 ALA A O 1
ATOM 1322 N N . VAL A 1 103 ? 13.758 20.786 -23.784 1.00 11.48 89 VAL A N 1
ATOM 1323 C CA . VAL A 1 103 ? 14.931 21.432 -23.252 1.00 10.64 89 VAL A CA 1
ATOM 1324 C C . VAL A 1 103 ? 15.900 20.438 -22.561 1.00 9.48 89 VAL A C 1
ATOM 1325 O O . VAL A 1 103 ? 17.113 20.617 -22.605 1.00 12.26 89 VAL A O 1
ATOM 1338 N N . PHE A 1 104 ? 15.339 19.432 -21.874 1.00 10.73 90 PHE A N 1
ATOM 1339 C CA . PHE A 1 104 ? 16.154 18.487 -21.105 1.00 9.81 90 PHE A CA 1
ATOM 1340 C C . PHE A 1 104 ? 16.305 17.202 -21.891 1.00 11.81 90 PHE A C 1
ATOM 1341 O O . PHE A 1 104 ? 15.388 16.792 -22.601 1.00 11.33 90 PHE A O 1
ATOM 1358 N N . PRO A 1 105 ? 17.468 16.543 -21.717 1.00 12.99 91 PRO A N 1
ATOM 1359 C CA . PRO A 1 105 ? 17.708 15.341 -22.506 1.00 12.94 91 PRO A CA 1
ATOM 1360 C C . PRO A 1 105 ? 16.991 14.151 -21.914 1.00 14.15 91 PRO A C 1
ATOM 1361 O O . PRO A 1 105 ? 17.700 13.251 -21.360 1.00 15.22 91 PRO A O 1
ATOM 1372 N N . ILE A 1 106 ? 15.681 14.040 -22.138 1.00 12.71 92 ILE A N 1
ATOM 1373 C CA . ILE A 1 106 ? 14.860 12.995 -21.566 1.00 12.73 92 ILE A CA 1
ATOM 1374 C C . ILE A 1 106 ? 13.925 12.365 -22.596 1.00 12.49 92 ILE A C 1
ATOM 1375 O O . ILE A 1 106 ? 13.076 11.550 -22.232 1.00 13.96 92 ILE A O 1
ATOM 1391 N N . GLY A 1 107 ? 14.097 12.729 -23.872 1.00 15.68 93 GLY A N 1
ATOM 1392 C CA . GLY A 1 107 ? 13.317 12.153 -24.957 1.00 14.67 93 GLY A CA 1
ATOM 1393 C C . GLY A 1 107 ? 13.827 10.810 -25.421 1.00 13.08 93 GLY A C 1
ATOM 1394 O O . GLY A 1 107 ? 14.899 10.393 -25.044 1.00 14.60 93 GLY A O 1
ATOM 1398 N N . PHE A 1 108 ? 13.065 10.173 -26.305 1.00 16.62 94 PHE A N 1
ATOM 1399 C CA . PHE A 1 108 ? 13.435 8.922 -26.939 1.00 19.85 94 PHE A CA 1
ATOM 1400 C C . PHE A 1 108 ? 14.354 9.148 -28.152 1.00 23.39 94 PHE A C 1
ATOM 1401 O O . PHE A 1 108 ? 13.921 9.725 -29.151 1.00 30.43 94 PHE A O 1
ATOM 1418 N N . GLY A 1 109 ? 15.594 8.697 -28.078 1.00 19.75 95 GLY A N 1
ATOM 1419 C CA . GLY A 1 109 ? 16.526 8.831 -29.187 1.00 23.85 95 GLY A CA 1
ATOM 1420 C C . GLY A 1 109 ? 16.504 7.604 -30.097 1.00 18.16 95 GLY A C 1
ATOM 1421 O O . GLY A 1 109 ? 15.936 6.573 -29.758 1.00 19.17 95 GLY A O 1
ATOM 1425 N N . PRO A 1 110 ? 17.126 7.744 -31.278 1.00 22.51 96 PRO A N 1
ATOM 1426 C CA . PRO A 1 110 ? 17.025 6.644 -32.242 1.00 18.36 96 PRO A CA 1
ATOM 1427 C C . PRO A 1 110 ? 17.758 5.368 -31.763 1.00 18.60 96 PRO A C 1
ATOM 1428 O O . PRO A 1 110 ? 17.343 4.311 -32.251 1.00 20.07 96 PRO A O 1
ATOM 1439 N N . GLU A 1 111 ? 18.697 5.456 -30.823 1.00 20.17 97 GLU A N 1
ATOM 1440 C CA . GLU A 1 111 ? 19.396 4.261 -30.374 1.00 21.25 97 GLU A CA 1
ATOM 1441 C C . GLU A 1 111 ? 18.556 3.391 -29.442 1.00 21.86 97 GLU A C 1
ATOM 1442 O O . GLU A 1 111 ? 18.892 2.210 -29.221 1.00 22.21 97 GLU A O 1
ATOM 1454 N N . VAL A 1 112 ? 17.445 3.902 -28.923 1.00 18.04 98 VAL A N 1
ATOM 1455 C CA . VAL A 1 112 ? 16.650 3.089 -28.019 1.00 22.19 98 VAL A CA 1
ATOM 1456 C C . VAL A 1 112 ? 15.338 2.633 -28.669 1.00 20.77 98 VAL A C 1
ATOM 1457 O O . VAL A 1 112 ? 14.585 1.826 -28.068 1.00 22.62 98 VAL A O 1
ATOM 1470 N N . GLU A 1 113 ? 15.113 3.034 -29.929 1.00 19.65 99 GLU A N 1
ATOM 1471 C CA . GLU A 1 113 ? 13.900 2.615 -30.644 1.00 21.76 99 GLU A CA 1
ATOM 1472 C C . GLU A 1 113 ? 13.796 1.094 -30.704 1.00 23.23 99 GLU A C 1
ATOM 1473 O O . GLU A 1 113 ? 12.722 0.503 -30.516 1.00 27.71 99 GLU A O 1
ATOM 1485 N N . GLN A 1 114 ? 14.932 0.431 -30.932 1.00 19.54 100 GLN A N 1
ATOM 1486 C CA . GLN A 1 114 ? 14.936 -1.020 -31.095 1.00 19.26 100 GLN A CA 1
ATOM 1487 C C . GLN A 1 114 ? 14.495 -1.773 -29.838 1.00 23.42 100 GLN A C 1
ATOM 1488 O O . GLN A 1 114 ? 14.170 -2.981 -29.917 1.00 23.81 100 GLN A O 1
ATOM 1502 N N . TYR A 1 115 ? 14.539 -1.099 -28.688 1.00 23.81 101 TYR A N 1
ATOM 1503 C CA . TYR A 1 115 ? 14.154 -1.706 -27.394 1.00 21.79 101 TYR A CA 1
ATOM 1504 C C . TYR A 1 115 ? 12.740 -1.292 -26.962 1.00 32.32 101 TYR A C 1
ATOM 1505 O O . TYR A 1 115 ? 12.263 -1.717 -25.911 1.00 31.01 101 TYR A O 1
ATOM 1523 N N . ARG A 1 116 ? 12.067 -0.489 -27.771 1.00 36.49 102 ARG A N 1
ATOM 1524 C CA . ARG A 1 116 ? 10.722 -0.026 -27.408 1.00 35.59 102 ARG A CA 1
ATOM 1525 C C . ARG A 1 116 ? 9.665 -0.419 -28.452 1.00 42.94 102 ARG A C 1
ATOM 1526 O O . ARG A 1 116 ? 9.743 -1.480 -29.093 1.00 42.41 102 ARG A O 1
ATOM 1547 N N . GLN B 1 18 ? 27.130 -10.770 -22.038 1.00 20.81 4 GLN B N 1
ATOM 1548 C CA . GLN B 1 18 ? 28.207 -10.860 -21.052 1.00 17.76 4 GLN B CA 1
ATOM 1549 C C . GLN B 1 18 ? 27.930 -9.954 -19.847 1.00 14.54 4 GLN B C 1
ATOM 1550 O O . GLN B 1 18 ? 27.325 -8.865 -19.933 1.00 14.28 4 GLN B O 1
ATOM 1564 N N . ALA B 1 19 ? 28.411 -10.391 -18.689 1.00 10.86 5 ALA B N 1
ATOM 1565 C CA . ALA B 1 19 ? 28.340 -9.580 -17.495 1.00 9.96 5 ALA B CA 1
ATOM 1566 C C . ALA B 1 19 ? 29.091 -8.282 -17.605 1.00 10.39 5 ALA B C 1
ATOM 1567 O O . ALA B 1 19 ? 30.023 -8.147 -18.434 1.00 11.09 5 ALA B O 1
ATOM 1574 N N . ILE B 1 20 ? 28.690 -7.318 -16.776 1.00 10.12 6 ILE B N 1
ATOM 1575 C CA . ILE B 1 20 ? 29.431 -6.051 -16.606 1.00 9.75 6 ILE B CA 1
ATOM 1576 C C . ILE B 1 20 ? 29.923 -5.964 -15.211 1.00 9.20 6 ILE B C 1
ATOM 1577 O O . ILE B 1 20 ? 29.239 -6.240 -14.234 1.00 11.65 6 ILE B O 1
ATOM 1593 N N . GLY B 1 21 ? 31.201 -5.603 -15.075 1.00 8.69 7 GLY B N 1
ATOM 1594 C CA . GLY B 1 21 ? 31.769 -5.180 -13.822 1.00 8.51 7 GLY B CA 1
ATOM 1595 C C . GLY B 1 21 ? 32.200 -3.743 -13.917 1.00 9.28 7 GLY B C 1
ATOM 1596 O O . GLY B 1 21 ? 32.786 -3.336 -14.938 1.00 9.88 7 GLY B O 1
ATOM 1600 N N . SER B 1 22 ? 31.888 -2.960 -12.876 1.00 8.38 8 SER B N 1
ATOM 1601 C CA . SER B 1 22 ? 32.337 -1.562 -12.862 1.00 8.43 8 SER B CA 1
ATOM 1602 C C . SER B 1 22 ? 32.904 -1.303 -11.492 1.00 7.92 8 SER B C 1
ATOM 1603 O O . SER B 1 22 ? 32.346 -1.623 -10.476 1.00 9.31 8 SER B O 1
ATOM 1611 N N . LEU B 1 23 ? 34.071 -0.657 -11.486 1.00 8.40 9 LEU B N 1
ATOM 1612 C CA . LEU B 1 23 ? 34.811 -0.341 -10.247 1.00 8.27 9 LEU B CA 1
ATOM 1613 C C . LEU B 1 23 ? 35.271 1.093 -10.291 1.00 8.00 9 LEU B C 1
ATOM 1614 O O . LEU B 1 23 ? 35.817 1.529 -11.319 1.00 9.68 9 LEU B O 1
ATOM 1630 N N . GLU B 1 24 ? 35.062 1.826 -9.206 1.00 8.17 10 GLU B N 1
ATOM 1631 C CA . GLU B 1 24 ? 35.376 3.233 -9.149 1.00 7.62 10 GLU B CA 1
ATOM 1632 C C . GLU B 1 24 ? 36.291 3.572 -7.995 1.00 8.47 10 GLU B C 1
ATOM 1633 O O . GLU B 1 24 ? 36.108 3.122 -6.867 1.00 9.67 10 GLU B O 1
ATOM 1645 N N . THR B 1 25 ? 37.332 4.340 -8.305 1.00 9.71 11 THR B N 1
ATOM 1646 C CA . THR B 1 25 ? 38.341 4.828 -7.341 1.00 8.76 11 THR B CA 1
ATOM 1647 C C . THR B 1 25 ? 38.343 6.343 -7.246 1.00 10.72 11 THR B C 1
ATOM 1648 O O . THR B 1 25 ? 37.874 7.045 -8.158 1.00 10.97 11 THR B O 1
ATOM 1659 N N . LYS B 1 26 ? 38.896 6.842 -6.145 1.00 10.51 12 LYS B N 1
ATOM 1660 C CA . LYS B 1 26 ? 39.365 8.205 -6.092 1.00 10.48 12 LYS B CA 1
ATOM 1661 C C . LYS B 1 26 ? 40.817 8.199 -6.472 1.00 10.39 12 LYS B C 1
ATOM 1662 O O . LYS B 1 26 ? 41.650 7.560 -5.833 1.00 10.29 12 LYS B O 1
ATOM 1681 N N . GLY B 1 27 ? 41.096 8.922 -7.540 1.00 10.41 13 GLY B N 1
ATOM 1682 C CA . GLY B 1 27 ? 42.435 9.036 -8.107 1.00 9.49 13 GLY B CA 1
ATOM 1683 C C . GLY B 1 27 ? 42.556 8.267 -9.447 1.00 9.51 13 GLY B C 1
ATOM 1684 O O . GLY B 1 27 ? 41.969 7.159 -9.596 1.00 10.13 13 GLY B O 1
ATOM 1688 N N . PHE B 1 28 ? 43.396 8.760 -10.354 1.00 8.84 14 PHE B N 1
ATOM 1689 C CA . PHE B 1 28 ? 43.682 8.140 -11.638 1.00 8.34 14 PHE B CA 1
ATOM 1690 C C . PHE B 1 28 ? 44.707 6.947 -11.519 1.00 9.58 14 PHE B C 1
ATOM 1691 O O . PHE B 1 28 ? 44.478 5.837 -12.000 1.00 9.43 14 PHE B O 1
ATOM 1708 N N . PRO B 1 29 ? 45.813 7.116 -10.744 1.00 7.82 15 PRO B N 1
ATOM 1709 C CA . PRO B 1 29 ? 46.720 5.959 -10.593 1.00 7.99 15 PRO B CA 1
ATOM 1710 C C . PRO B 1 29 ? 46.025 4.697 -10.097 1.00 8.42 15 PRO B C 1
ATOM 1711 O O . PRO B 1 29 ? 46.289 3.623 -10.662 1.00 8.59 15 PRO B O 1
ATOM 1722 N N . PRO B 1 30 ? 45.143 4.749 -9.067 1.00 7.59 16 PRO B N 1
ATOM 1723 C CA . PRO B 1 30 ? 44.515 3.499 -8.648 1.00 7.70 16 PRO B CA 1
ATOM 1724 C C . PRO B 1 30 ? 43.580 2.924 -9.712 1.00 8.37 16 PRO B C 1
ATOM 1725 O O . PRO B 1 30 ? 43.348 1.670 -9.655 1.00 7.84 16 PRO B O 1
ATOM 1736 N N . ILE B 1 31 ? 43.001 3.696 -10.619 1.00 8.43 17 ILE B N 1
ATOM 1737 C CA . ILE B 1 31 ? 42.129 3.070 -11.637 1.00 8.66 17 ILE B CA 1
ATOM 1738 C C . ILE B 1 31 ? 42.972 2.317 -12.644 1.00 6.91 17 ILE B C 1
AT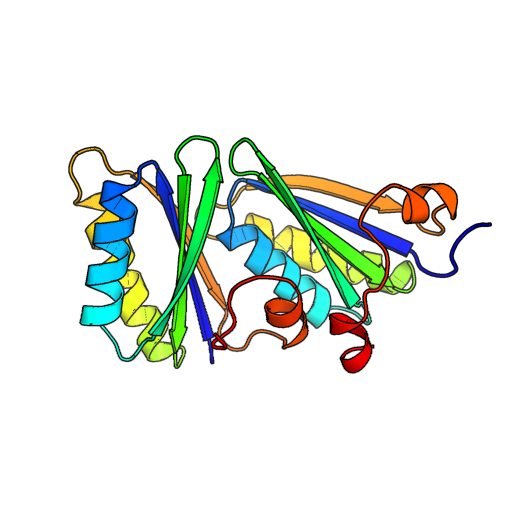OM 1739 O O . ILE B 1 31 ? 42.548 1.288 -13.184 1.00 8.13 17 ILE B O 1
ATOM 1755 N N . LEU B 1 32 ? 44.167 2.802 -12.924 1.00 7.60 18 LEU B N 1
ATOM 1756 C CA . LEU B 1 32 ? 45.075 2.079 -13.766 1.00 7.52 18 LEU B CA 1
ATOM 1757 C C . LEU B 1 32 ? 45.466 0.775 -13.124 1.00 7.28 18 LEU B C 1
ATOM 1758 O O . LEU B 1 32 ? 45.483 -0.294 -13.745 1.00 9.10 18 LEU B O 1
ATOM 1774 N N . ALA B 1 33 ? 45.768 0.825 -11.841 1.00 9.03 19 ALA B N 1
ATOM 1775 C CA . ALA B 1 33 ? 46.155 -0.375 -11.096 1.00 8.64 19 ALA B CA 1
ATOM 1776 C C . ALA B 1 33 ? 45.031 -1.390 -11.132 1.00 9.21 19 ALA B C 1
ATOM 1777 O O . ALA B 1 33 ? 45.224 -2.571 -11.344 1.00 9.11 19 ALA B O 1
ATOM 1784 N N . ALA B 1 34 ? 43.832 -0.942 -10.823 1.00 8.42 20 ALA B N 1
ATOM 1785 C CA . ALA B 1 34 ? 42.657 -1.816 -10.871 1.00 8.18 20 ALA B CA 1
ATOM 1786 C C . ALA B 1 34 ? 42.453 -2.430 -12.234 1.00 9.09 20 ALA B C 1
ATOM 1787 O O . ALA B 1 34 ? 42.238 -3.672 -12.348 1.00 8.93 20 ALA B O 1
ATOM 1794 N N . ALA B 1 35 ? 42.481 -1.631 -13.289 1.00 8.38 21 ALA B N 1
ATOM 1795 C CA . ALA B 1 35 ? 42.252 -2.115 -14.635 1.00 8.80 21 ALA B CA 1
ATOM 1796 C C . ALA B 1 35 ? 43.257 -3.172 -15.009 1.00 9.49 21 ALA B C 1
ATOM 1797 O O . ALA B 1 35 ? 42.922 -4.238 -15.563 1.00 8.45 21 ALA B O 1
ATOM 1804 N N . ASP B 1 36 ? 44.537 -2.917 -14.733 1.00 8.08 22 ASP B N 1
ATOM 1805 C CA . ASP B 1 36 ? 45.581 -3.865 -15.101 1.00 8.53 22 ASP B CA 1
ATOM 1806 C C . ASP B 1 36 ? 45.403 -5.173 -14.330 1.00 8.13 22 ASP B C 1
ATOM 1807 O O . ASP B 1 36 ? 45.557 -6.301 -14.872 1.00 9.57 22 ASP B O 1
ATOM 1816 N N . ALA B 1 37 ? 45.115 -5.066 -13.034 1.00 8.00 23 ALA B N 1
ATOM 1817 C CA . ALA B 1 37 ? 44.907 -6.275 -12.234 1.00 8.50 23 ALA B CA 1
ATOM 1818 C C . ALA B 1 37 ? 43.720 -7.060 -12.729 1.00 8.63 23 ALA B C 1
ATOM 1819 O O . ALA B 1 37 ? 43.742 -8.317 -12.704 1.00 9.52 23 ALA B O 1
ATOM 1826 N N . MET B 1 38 ? 42.648 -6.404 -13.093 1.00 7.82 24 MET B N 1
ATOM 1827 C CA . MET B 1 38 ? 41.434 -7.093 -13.554 1.00 7.62 24 MET B CA 1
ATOM 1828 C C . MET B 1 38 ? 41.715 -7.893 -14.808 1.00 8.84 24 MET B C 1
ATOM 1829 O O . MET B 1 38 ? 41.352 -9.093 -14.873 1.00 9.72 24 MET B O 1
ATOM 1843 N N . VAL B 1 39 ? 42.330 -7.316 -15.841 1.00 9.40 25 VAL B N 1
ATOM 1844 C CA . VAL B 1 39 ? 42.522 -8.024 -17.114 1.00 9.71 25 VAL B CA 1
ATOM 1845 C C . VAL B 1 39 ? 43.586 -9.105 -16.956 1.00 11.71 25 VAL B C 1
ATOM 1846 O O . VAL B 1 39 ? 43.580 -10.087 -17.738 1.00 12.79 25 VAL B O 1
ATOM 1859 N N . LYS B 1 40 ? 44.449 -9.030 -15.931 1.00 9.42 26 LYS B N 1
ATOM 1860 C CA . LYS B 1 40 ? 45.420 -10.067 -15.664 1.00 8.83 26 LYS B CA 1
ATOM 1861 C C . LYS B 1 40 ? 44.873 -11.167 -14.749 1.00 10.89 26 LYS B C 1
ATOM 1862 O O . LYS B 1 40 ? 45.592 -12.149 -14.493 1.00 11.74 26 LYS B O 1
ATOM 1881 N N . ALA B 1 41 ? 43.637 -11.070 -14.308 1.00 10.53 27 ALA B N 1
ATOM 1882 C CA . ALA B 1 41 ? 43.056 -12.028 -13.347 1.00 10.96 27 ALA B CA 1
ATOM 1883 C C . ALA B 1 41 ? 41.936 -12.853 -13.924 1.00 13.22 27 ALA B C 1
ATOM 1884 O O . ALA B 1 41 ? 41.526 -13.847 -13.297 1.00 15.81 27 ALA B O 1
ATOM 1891 N N . GLY B 1 42 ? 41.477 -12.544 -15.124 1.00 12.16 28 GLY B N 1
ATOM 1892 C CA . GLY B 1 42 ? 40.369 -13.329 -15.686 1.00 17.19 28 GLY B CA 1
ATOM 1893 C C . GLY B 1 42 ? 40.201 -13.033 -17.153 1.00 15.35 28 GLY B C 1
ATOM 1894 O O . GLY B 1 42 ? 40.780 -12.053 -17.667 1.00 13.93 28 GLY B O 1
ATOM 1898 N N . ARG B 1 43 ? 39.374 -13.837 -17.829 1.00 12.39 29 ARG B N 1
ATOM 1899 C CA . ARG B 1 43 ? 39.132 -13.651 -19.209 1.00 11.17 29 ARG B CA 1
ATOM 1900 C C . ARG B 1 43 ? 38.059 -12.570 -19.352 1.00 11.62 29 ARG B C 1
ATOM 1901 O O . ARG B 1 43 ? 36.862 -12.834 -19.518 1.00 13.15 29 ARG B O 1
ATOM 1922 N N . ILE B 1 44 ? 38.473 -11.287 -19.269 1.00 11.01 30 ILE B N 1
ATOM 1923 C CA . ILE B 1 44 ? 37.630 -10.132 -19.405 1.00 10.89 30 ILE B CA 1
ATOM 1924 C C . ILE B 1 44 ? 38.238 -9.120 -20.373 1.00 10.82 30 ILE B C 1
ATOM 1925 O O . ILE B 1 44 ? 39.427 -9.221 -20.684 1.00 11.94 30 ILE B O 1
ATOM 1941 N N . THR B 1 45 ? 37.394 -8.252 -20.864 1.00 10.98 31 THR B N 1
ATOM 1942 C CA . THR B 1 45 ? 37.816 -7.140 -21.740 1.00 11.82 31 THR B CA 1
ATOM 1943 C C . THR B 1 45 ? 37.500 -5.834 -20.998 1.00 12.04 31 THR B C 1
ATOM 1944 O O . THR B 1 45 ? 36.349 -5.648 -20.515 1.00 11.61 31 THR B O 1
ATOM 1955 N N . ILE B 1 46 ? 38.484 -4.923 -20.872 1.00 9.73 32 ILE B N 1
ATOM 1956 C CA . ILE B 1 46 ? 38.210 -3.548 -20.414 1.00 9.28 32 ILE B CA 1
ATOM 1957 C C . ILE B 1 46 ? 37.652 -2.810 -21.611 1.00 10.41 32 ILE B C 1
ATOM 1958 O O . ILE B 1 46 ? 38.293 -2.757 -22.676 1.00 11.02 32 ILE B O 1
ATOM 1974 N N . VAL B 1 47 ? 36.413 -2.347 -21.489 1.00 10.52 33 VAL B N 1
ATOM 1975 C CA . VAL B 1 47 ? 35.725 -1.679 -22.600 1.00 10.38 33 VAL B CA 1
ATOM 1976 C C . VAL B 1 47 ? 35.735 -0.169 -22.559 1.00 12.57 33 VAL B C 1
ATOM 1977 O O . VAL B 1 47 ? 35.674 0.440 -23.604 1.00 13.12 33 VAL B O 1
ATOM 1990 N N . SER B 1 48 ? 35.818 0.421 -21.371 1.00 10.04 34 SER B N 1
ATOM 1991 C CA . SER B 1 48 ? 35.762 1.865 -21.230 1.00 9.36 34 SER B CA 1
ATOM 1992 C C . SER B 1 48 ? 36.172 2.305 -19.849 1.00 9.89 34 SER B C 1
ATOM 1993 O O . SER B 1 48 ? 36.278 1.479 -18.930 1.00 10.30 34 SER B O 1
ATOM 2001 N N . TYR B 1 49 ? 36.395 3.632 -19.699 1.00 10.31 35 TYR B N 1
ATOM 2002 C CA . TYR B 1 49 ? 36.489 4.244 -18.374 1.00 9.87 35 TYR B CA 1
ATOM 2003 C C . TYR B 1 49 ? 35.663 5.497 -18.363 1.00 11.14 35 TYR B C 1
ATOM 2004 O O . TYR B 1 49 ? 35.389 6.062 -19.421 1.00 13.38 35 TYR B O 1
ATOM 2022 N N . MET B 1 50 ? 35.262 5.904 -17.167 1.00 10.57 36 MET B N 1
ATOM 2023 C CA . MET B 1 50 ? 34.444 7.087 -16.956 1.00 11.60 36 MET B CA 1
ATOM 2024 C C . MET B 1 50 ? 35.169 8.076 -16.040 1.00 11.99 36 MET B C 1
ATOM 2025 O O . MET B 1 50 ? 35.633 7.685 -14.942 1.00 14.44 36 MET B O 1
ATOM 2039 N N . ARG B 1 51 ? 35.340 9.320 -16.506 1.00 12.59 37 ARG B N 1
ATOM 2040 C CA . ARG B 1 51 ? 35.822 10.382 -15.673 1.00 12.50 37 ARG B CA 1
ATOM 2041 C C . ARG B 1 51 ? 34.621 10.923 -14.956 1.00 14.23 37 ARG B C 1
ATOM 2042 O O . ARG B 1 51 ? 33.751 11.566 -15.583 1.00 16.43 37 ARG B O 1
ATOM 2063 N N . ALA B 1 52 ? 34.471 10.624 -13.665 1.00 10.50 38 ALA B N 1
ATOM 2064 C CA . ALA B 1 52 ? 33.209 10.904 -12.935 1.00 13.05 38 ALA B CA 1
ATOM 2065 C C . ALA B 1 52 ? 33.137 12.279 -12.341 1.00 13.92 38 ALA B C 1
ATOM 2066 O O . ALA B 1 52 ? 32.011 12.741 -11.899 1.00 13.47 38 ALA B O 1
ATOM 2073 N N . GLY B 1 53 ? 34.260 12.961 -12.287 1.00 13.29 39 GLY B N 1
ATOM 2074 C CA . GLY B 1 53 ? 34.351 14.202 -11.517 1.00 14.06 39 GLY B CA 1
ATOM 2075 C C . GLY B 1 53 ? 34.855 13.939 -10.112 1.00 13.93 39 GLY B C 1
ATOM 2076 O O . GLY B 1 53 ? 34.875 12.798 -9.629 1.00 13.83 39 GLY B O 1
ATOM 2080 N N . SER B 1 54 ? 35.331 15.018 -9.435 1.00 15.59 40 SER B N 1
ATOM 2081 C CA . SER B 1 54 ? 35.825 14.894 -8.052 1.00 17.45 40 SER B CA 1
ATOM 2082 C C . SER B 1 54 ? 36.939 13.873 -7.973 1.00 11.03 40 SER B C 1
ATOM 2083 O O . SER B 1 54 ? 37.125 13.243 -6.958 1.00 16.20 40 SER B O 1
ATOM 2091 N N . ALA B 1 55 ? 37.728 13.844 -9.044 1.00 12.21 41 ALA B N 1
ATOM 2092 C CA . ALA B 1 55 ? 38.861 12.949 -9.166 1.00 11.26 41 ALA B CA 1
ATOM 2093 C C . ALA B 1 55 ? 38.548 11.492 -9.030 1.00 11.30 41 ALA B C 1
ATOM 2094 O O . ALA B 1 55 ? 39.409 10.687 -8.724 1.00 13.59 41 ALA B O 1
ATOM 2101 N N . ARG B 1 56 ? 37.288 11.135 -9.347 1.00 10.24 42 ARG B N 1
ATOM 2102 C CA . ARG B 1 56 ? 36.869 9.727 -9.349 1.00 10.16 42 ARG B CA 1
ATOM 2103 C C . ARG B 1 56 ? 36.817 9.216 -10.760 1.00 9.15 42 ARG B C 1
ATOM 2104 O O . ARG B 1 56 ? 36.425 9.941 -11.683 1.00 10.30 42 ARG B O 1
ATOM 2125 N N . PHE B 1 57 ? 37.176 7.952 -10.916 1.00 9.12 43 PHE B N 1
ATOM 2126 C CA . PHE B 1 57 ? 37.187 7.287 -12.221 1.00 9.63 43 PHE B CA 1
ATOM 2127 C C . PHE B 1 57 ? 36.615 5.892 -12.057 1.00 9.28 43 PHE B C 1
ATOM 2128 O O . PHE B 1 57 ? 36.933 5.227 -11.062 1.00 9.25 43 PHE B O 1
ATOM 2145 N N . ALA B 1 58 ? 35.816 5.459 -13.021 1.00 9.75 44 ALA B N 1
ATOM 2146 C CA . ALA B 1 58 ? 35.290 4.116 -13.042 1.00 9.04 44 ALA B CA 1
ATOM 2147 C C . ALA B 1 58 ? 35.825 3.372 -14.261 1.00 11.11 44 ALA B C 1
ATOM 2148 O O . ALA B 1 58 ? 35.956 3.984 -15.342 1.00 12.47 44 ALA B O 1
ATOM 2155 N N . VAL B 1 59 ? 36.205 2.112 -14.074 1.00 9.11 45 VAL B N 1
ATOM 2156 C CA . VAL B 1 59 ? 36.611 1.246 -15.192 1.00 8.43 45 VAL B CA 1
ATOM 2157 C C . VAL B 1 59 ? 35.523 0.212 -15.376 1.00 9.49 45 VAL B C 1
ATOM 2158 O O . VAL B 1 59 ? 35.001 -0.370 -14.416 1.00 10.13 45 VAL B O 1
ATOM 2171 N N . ASN B 1 60 ? 35.204 -0.075 -16.631 1.00 8.52 46 ASN B N 1
ATOM 2172 C CA . ASN B 1 60 ? 34.138 -1.030 -16.988 1.00 10.10 46 ASN B CA 1
ATOM 2173 C C . ASN B 1 60 ? 34.681 -2.201 -17.749 1.00 9.78 46 ASN B C 1
ATOM 2174 O O . ASN B 1 60 ? 35.426 -2.029 -18.745 1.00 10.07 46 ASN B O 1
ATOM 2185 N N . ILE B 1 61 ? 34.358 -3.394 -17.281 1.00 9.16 47 ILE B N 1
ATOM 2186 C CA . ILE B 1 61 ? 34.825 -4.635 -17.884 1.00 10.70 47 ILE B CA 1
ATOM 2187 C C . ILE B 1 61 ? 33.646 -5.529 -18.258 1.00 11.35 47 ILE B C 1
ATOM 2188 O O . ILE B 1 61 ? 32.548 -5.442 -17.656 1.00 10.94 47 ILE B O 1
ATOM 2204 N N . ARG B 1 62 ? 33.867 -6.393 -19.228 1.00 10.16 48 ARG B N 1
ATOM 2205 C CA . ARG B 1 62 ? 32.870 -7.347 -19.663 1.00 9.63 48 ARG B CA 1
ATOM 2206 C C . ARG B 1 62 ? 33.467 -8.723 -19.748 1.00 10.43 48 ARG B C 1
ATOM 2207 O O . ARG B 1 62 ? 34.625 -8.901 -20.106 1.00 10.42 48 ARG B O 1
ATOM 2228 N N . GLY B 1 63 ? 32.686 -9.729 -19.432 1.00 10.16 49 GLY B N 1
ATOM 2229 C CA . GLY B 1 63 ? 33.113 -11.133 -19.557 1.00 11.55 49 GLY B CA 1
ATOM 2230 C C . GLY B 1 63 ? 32.045 -12.034 -18.988 1.00 11.66 49 GLY B C 1
ATOM 2231 O O . GLY B 1 63 ? 31.021 -11.574 -18.518 1.00 11.50 49 GLY B O 1
ATOM 2235 N N . ASP B 1 64 ? 32.282 -13.344 -19.060 1.00 11.25 50 ASP B N 1
ATOM 2236 C CA . ASP B 1 64 ? 31.381 -14.217 -18.306 1.00 10.64 50 ASP B CA 1
ATOM 2237 C C . ASP B 1 64 ? 31.387 -13.859 -16.827 1.00 10.00 50 ASP B C 1
ATOM 2238 O O . ASP B 1 64 ? 32.448 -13.429 -16.294 1.00 11.19 50 ASP B O 1
ATOM 2247 N N . VAL B 1 65 ? 30.274 -14.031 -16.112 1.00 8.83 51 VAL B N 1
ATOM 2248 C CA . VAL B 1 65 ? 30.200 -13.535 -14.758 1.00 8.37 51 VAL B CA 1
ATOM 2249 C C . VAL B 1 65 ? 31.271 -14.139 -13.826 1.00 9.62 51 VAL B C 1
ATOM 2250 O O . VAL B 1 65 ? 31.799 -13.433 -12.947 1.00 9.39 51 VAL B O 1
ATOM 2263 N N . SER B 1 66 ? 31.579 -15.425 -13.979 1.00 10.27 52 SER B N 1
ATOM 2264 C CA . SER B 1 66 ? 32.588 -16.046 -13.094 1.00 9.31 52 SER B CA 1
ATOM 2265 C C . SER B 1 66 ? 33.988 -15.389 -13.266 1.00 8.68 52 SER B C 1
ATOM 2266 O O . SER B 1 66 ? 34.725 -15.253 -12.309 1.00 10.66 52 SER B O 1
ATOM 2274 N N . GLU B 1 67 ? 34.258 -15.007 -14.491 1.00 8.69 53 GLU B N 1
ATOM 2275 C CA . GLU B 1 67 ? 35.520 -14.360 -14.837 1.00 8.69 53 GLU B CA 1
ATOM 2276 C C . GLU B 1 67 ? 35.514 -12.901 -14.338 1.00 9.65 53 GLU B C 1
ATOM 2277 O O . GLU B 1 67 ? 36.510 -12.370 -13.836 1.00 9.92 53 GLU B O 1
ATOM 2289 N N . VAL B 1 68 ? 34.395 -12.226 -14.495 1.00 9.16 54 VAL B N 1
ATOM 2290 C CA . VAL B 1 68 ? 34.251 -10.854 -13.976 1.00 6.41 54 VAL B CA 1
ATOM 2291 C C . VAL B 1 68 ? 34.401 -10.842 -12.477 1.00 8.91 54 VAL B C 1
ATOM 2292 O O . VAL B 1 68 ? 35.062 -9.921 -11.916 1.00 9.61 54 VAL B O 1
ATOM 2305 N N . LYS B 1 69 ? 33.883 -11.863 -11.777 1.00 9.28 55 LYS B N 1
ATOM 2306 C CA . LYS B 1 69 ? 34.028 -11.927 -10.338 1.00 9.17 55 LYS B CA 1
ATOM 2307 C C . LYS B 1 69 ? 35.509 -12.027 -9.935 1.00 10.52 55 LYS B C 1
ATOM 2308 O O . LYS B 1 69 ? 35.951 -11.312 -9.021 1.00 10.46 55 LYS B O 1
ATOM 2327 N N . THR B 1 70 ? 36.262 -12.939 -10.567 1.00 9.69 56 THR B N 1
ATOM 2328 C CA . THR B 1 70 ? 37.666 -13.110 -10.208 1.00 11.63 56 THR B CA 1
ATOM 2329 C C . THR B 1 70 ? 38.450 -11.841 -10.541 1.00 12.16 56 THR B C 1
ATOM 2330 O O . THR B 1 70 ? 39.295 -11.385 -9.737 1.00 11.46 56 THR B O 1
ATOM 2341 N N . ALA B 1 71 ? 38.167 -11.267 -11.690 1.00 9.07 57 ALA B N 1
ATOM 2342 C CA . ALA B 1 71 ? 38.780 -10.012 -12.064 1.00 8.45 57 ALA B CA 1
ATOM 2343 C C . ALA B 1 71 ? 38.476 -8.898 -11.075 1.00 8.78 57 ALA B C 1
ATOM 2344 O O . ALA B 1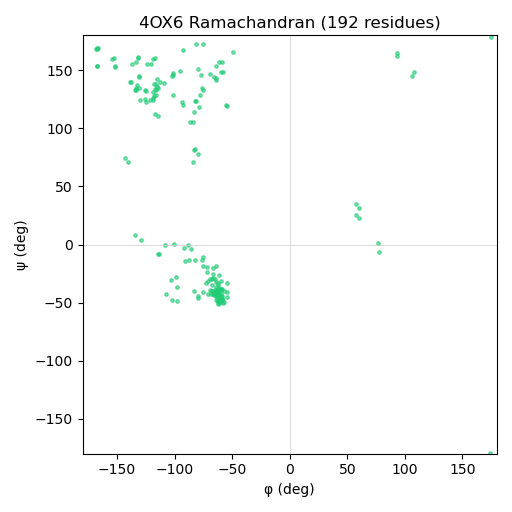 71 ? 39.392 -8.139 -10.662 1.00 10.18 57 ALA B O 1
ATOM 2351 N N . MET B 1 72 ? 37.217 -8.782 -10.670 1.00 8.86 58 MET B N 1
ATOM 2352 C CA . MET B 1 72 ? 36.827 -7.757 -9.716 1.00 8.83 58 MET B CA 1
ATOM 2353 C C . MET B 1 72 ? 37.564 -7.872 -8.371 1.00 10.08 58 MET B C 1
ATOM 2354 O O . MET B 1 72 ? 38.001 -6.875 -7.786 1.00 10.11 58 MET B O 1
ATOM 2368 N N . ASP B 1 73 ? 37.764 -9.107 -7.912 1.00 10.07 59 ASP B N 1
ATOM 2369 C CA . ASP B 1 73 ? 38.459 -9.300 -6.663 1.00 11.52 59 ASP B CA 1
ATOM 2370 C C . ASP B 1 73 ? 39.888 -8.728 -6.771 1.00 11.01 59 ASP B C 1
ATOM 2371 O O . ASP B 1 73 ? 40.389 -8.076 -5.865 1.00 10.96 59 ASP B O 1
ATOM 2380 N N . ALA B 1 74 ? 40.535 -8.986 -7.902 1.00 9.29 60 ALA B N 1
ATOM 2381 C CA . ALA B 1 74 ? 41.891 -8.492 -8.113 1.00 8.82 60 ALA B CA 1
ATOM 2382 C C . ALA B 1 74 ? 41.893 -6.984 -8.233 1.00 10.18 60 ALA B C 1
ATOM 2383 O O . ALA B 1 74 ? 42.819 -6.313 -7.735 1.00 10.09 60 ALA B O 1
ATOM 2390 N N . GLY B 1 75 ? 40.905 -6.405 -8.926 1.00 8.64 61 GLY B N 1
ATOM 2391 C CA . GLY B 1 75 ? 40.832 -4.974 -9.072 1.00 9.03 61 GLY B CA 1
ATOM 2392 C C . GLY B 1 75 ? 40.601 -4.260 -7.737 1.00 9.95 61 GLY B C 1
ATOM 2393 O O . GLY B 1 75 ? 41.221 -3.204 -7.467 1.00 10.46 61 GLY B O 1
ATOM 2397 N N . ILE B 1 76 ? 39.750 -4.777 -6.866 1.00 9.42 62 ILE B N 1
ATOM 2398 C CA . ILE B 1 76 ? 39.509 -4.212 -5.540 1.00 9.75 62 ILE B CA 1
ATOM 2399 C C . ILE B 1 76 ? 40.793 -4.203 -4.764 1.00 9.44 62 ILE B C 1
ATOM 2400 O O . ILE B 1 76 ? 41.140 -3.170 -4.156 1.00 11.37 62 ILE B O 1
ATOM 2416 N N . GLU B 1 77 ? 41.528 -5.302 -4.787 1.00 9.12 63 GLU B N 1
ATOM 2417 C CA . GLU B 1 77 ? 42.753 -5.362 -4.011 1.00 11.15 63 GLU B CA 1
ATOM 2418 C C . GLU B 1 77 ? 43.765 -4.359 -4.591 1.00 11.58 63 GLU B C 1
ATOM 2419 O O . GLU B 1 77 ? 44.448 -3.613 -3.850 1.00 12.18 63 GLU B O 1
ATOM 2431 N N . ALA B 1 78 ? 43.907 -4.283 -5.920 1.00 9.16 64 ALA B N 1
ATOM 2432 C CA . ALA B 1 78 ? 44.880 -3.367 -6.545 1.00 10.14 64 ALA B CA 1
ATOM 2433 C C . ALA B 1 78 ? 44.558 -1.925 -6.231 1.00 11.22 64 ALA B C 1
ATOM 2434 O O . ALA B 1 78 ? 45.476 -1.141 -5.916 1.00 11.72 64 ALA B O 1
ATOM 2441 N N . ALA B 1 79 ? 43.288 -1.533 -6.277 1.00 10.78 65 ALA B N 1
ATOM 2442 C CA . ALA B 1 79 ? 42.928 -0.178 -5.935 1.00 11.61 65 ALA B CA 1
ATOM 2443 C C . ALA B 1 79 ? 43.300 0.180 -4.492 1.00 12.75 65 ALA B C 1
ATOM 2444 O O . ALA B 1 79 ? 44.002 1.190 -4.242 1.00 13.19 65 ALA B O 1
ATOM 2451 N N . LYS B 1 80 ? 42.973 -0.689 -3.545 1.00 12.33 66 LYS B N 1
ATOM 2452 C CA . LYS B 1 80 ? 43.280 -0.447 -2.147 1.00 14.49 66 LYS B CA 1
ATOM 2453 C C . LYS B 1 80 ? 44.784 -0.472 -1.873 1.00 14.12 66 LYS B C 1
ATOM 2454 O O . LYS B 1 80 ? 45.266 0.183 -0.920 1.00 17.01 66 LYS B O 1
ATOM 2473 N N . ASN B 1 81 ? 45.537 -1.235 -2.642 1.00 12.55 67 ASN B N 1
ATOM 2474 C CA . ASN B 1 81 ? 46.982 -1.437 -2.409 1.00 13.20 67 ASN B CA 1
ATOM 2475 C C . ASN B 1 81 ? 47.767 -0.259 -3.009 1.00 11.61 67 ASN B C 1
ATOM 2476 O O . ASN B 1 81 ? 48.998 -0.138 -2.768 1.00 13.53 67 ASN B O 1
ATOM 2487 N N . THR B 1 82 ? 47.152 0.580 -3.844 1.00 9.90 68 THR B N 1
ATOM 2488 C CA . THR B 1 82 ? 47.863 1.668 -4.540 1.00 9.66 68 THR B CA 1
ATOM 2489 C C . THR B 1 82 ? 48.152 2.804 -3.558 1.00 10.77 68 THR B C 1
ATOM 2490 O O . THR B 1 82 ? 47.240 3.278 -2.857 1.00 11.31 68 THR B O 1
ATOM 2501 N N . PRO B 1 83 ? 49.397 3.315 -3.555 1.00 10.32 69 PRO B N 1
ATOM 2502 C CA . PRO B 1 83 ? 49.684 4.464 -2.657 1.00 12.98 69 PRO B CA 1
ATOM 2503 C C . PRO B 1 83 ? 48.745 5.656 -2.864 1.00 8.99 69 PRO B C 1
ATOM 2504 O O . PRO B 1 83 ? 48.684 6.180 -3.971 1.00 10.79 69 PRO B O 1
ATOM 2515 N N . GLY B 1 84 ? 48.026 6.037 -1.814 1.00 10.89 70 GLY B N 1
ATOM 2516 C CA . GLY B 1 84 ? 47.066 7.105 -1.893 1.00 11.45 70 GLY B CA 1
ATOM 2517 C C . GLY B 1 84 ? 45.723 6.773 -2.557 1.00 10.84 70 GLY B C 1
ATOM 2518 O O . GLY B 1 84 ? 44.826 7.653 -2.597 1.00 12.08 70 GLY B O 1
ATOM 2522 N N . GLY B 1 85 ? 45.607 5.582 -3.121 1.00 12.34 71 GLY B N 1
ATOM 2523 C CA . GLY B 1 85 ? 44.358 5.189 -3.823 1.00 13.15 71 GLY B CA 1
ATOM 2524 C C . GLY B 1 85 ? 43.294 4.817 -2.839 1.00 13.96 71 GLY B C 1
ATOM 2525 O O . GLY B 1 85 ? 43.576 4.209 -1.816 1.00 15.22 71 GLY B O 1
ATOM 2529 N N . THR B 1 86 ? 42.045 5.125 -3.196 1.00 14.37 72 THR B N 1
ATOM 2530 C CA . THR B 1 86 ? 40.912 4.650 -2.415 1.00 16.85 72 THR B CA 1
ATOM 2531 C C . THR B 1 86 ? 39.860 4.061 -3.358 1.00 12.43 72 THR B C 1
ATOM 2532 O O . THR B 1 86 ? 39.573 4.621 -4.400 1.00 13.68 72 THR B O 1
ATOM 2543 N N . LEU B 1 87 ? 39.305 2.932 -2.955 1.00 11.29 73 LEU B N 1
AT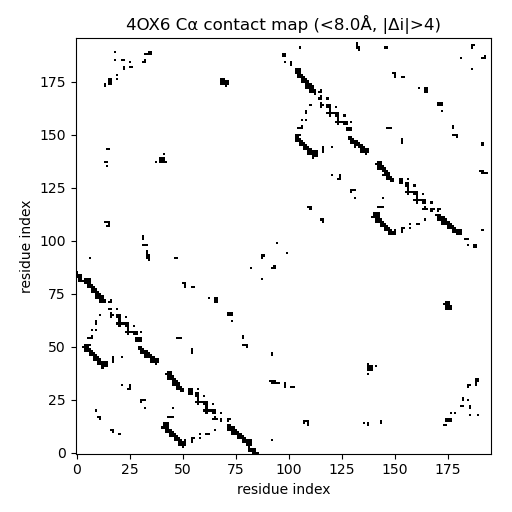OM 2544 C CA . LEU B 1 87 ? 38.152 2.289 -3.579 1.00 11.13 73 LEU B CA 1
ATOM 2545 C C . LEU B 1 87 ? 36.832 2.894 -3.103 1.00 12.00 73 LEU B C 1
ATOM 2546 O O . LEU B 1 87 ? 36.612 3.016 -1.909 1.00 14.22 73 LEU B O 1
ATOM 2562 N N . GLU B 1 88 ? 36.033 3.356 -4.041 1.00 10.58 74 GLU B N 1
ATOM 2563 C CA . GLU B 1 88 ? 34.749 4.004 -3.708 1.00 10.41 74 GLU B CA 1
ATOM 2564 C C . GLU B 1 88 ? 33.547 3.105 -3.805 1.00 11.85 74 GLU B C 1
ATOM 2565 O O . GLU B 1 88 ? 32.712 3.113 -2.893 1.00 12.09 74 GLU B O 1
ATOM 2577 N N . THR B 1 89 ? 33.401 2.375 -4.892 1.00 9.03 75 THR B N 1
ATOM 2578 C CA . THR B 1 89 ? 32.175 1.628 -5.136 1.00 9.62 75 THR B CA 1
ATOM 2579 C C . THR B 1 89 ? 32.455 0.657 -6.285 1.00 9.14 75 THR B C 1
ATOM 2580 O O . THR B 1 89 ? 33.340 0.903 -7.120 1.00 10.31 75 THR B O 1
ATOM 2591 N N . TRP B 1 90 ? 31.708 -0.454 -6.326 1.00 9.30 76 TRP B N 1
ATOM 2592 C CA . TRP B 1 90 ? 31.822 -1.428 -7.420 1.00 8.72 76 TRP B CA 1
ATOM 2593 C C . TRP B 1 90 ? 30.541 -2.195 -7.567 1.00 9.28 76 TRP B C 1
ATOM 2594 O O . TRP B 1 90 ? 29.713 -2.197 -6.651 1.00 9.25 76 TRP B O 1
ATOM 2615 N N . VAL B 1 91 ? 30.360 -2.777 -8.742 1.00 8.59 77 VAL B N 1
ATOM 2616 C CA . VAL B 1 91 ? 29.186 -3.611 -8.989 1.00 8.35 77 VAL B CA 1
ATOM 2617 C C . VAL B 1 91 ? 29.511 -4.668 -10.031 1.00 9.03 77 VAL B C 1
ATOM 2618 O O . VAL B 1 91 ? 30.371 -4.495 -10.889 1.00 9.64 77 VAL B O 1
ATOM 2631 N N . ILE B 1 92 ? 28.789 -5.780 -9.934 1.00 8.68 78 ILE B N 1
ATOM 2632 C CA . ILE B 1 92 ? 28.751 -6.832 -10.949 1.00 9.82 78 ILE B CA 1
ATOM 2633 C C . ILE B 1 92 ? 27.304 -7.084 -11.352 1.00 8.79 78 ILE B C 1
ATOM 2634 O O . ILE B 1 92 ? 26.479 -7.415 -10.457 1.00 11.41 78 ILE B O 1
ATOM 2650 N N . ILE B 1 93 ? 26.989 -6.939 -12.650 1.00 8.25 79 ILE B N 1
ATOM 2651 C CA . ILE B 1 93 ? 25.649 -7.249 -13.183 1.00 10.54 79 ILE B CA 1
ATOM 2652 C C . ILE B 1 93 ? 25.773 -8.419 -14.119 1.00 9.91 79 ILE B C 1
ATOM 2653 O O . ILE B 1 93 ? 26.382 -8.310 -15.157 1.00 10.10 79 ILE B O 1
ATOM 2669 N N . PRO B 1 94 ? 25.248 -9.616 -13.752 1.00 9.99 80 PRO B N 1
ATOM 2670 C CA . PRO B 1 94 ? 25.524 -10.843 -14.518 1.00 12.48 80 PRO B CA 1
ATOM 2671 C C . PRO B 1 94 ? 25.128 -10.909 -15.977 1.00 13.63 80 PRO B C 1
ATOM 2672 O O . PRO B 1 94 ? 25.811 -11.445 -16.829 1.00 15.48 80 PRO B O 1
ATOM 2683 N N . ARG B 1 95 ? 23.935 -10.401 -16.226 1.00 12.42 81 ARG B N 1
ATOM 2684 C CA . ARG B 1 95 ? 23.275 -10.533 -17.531 1.00 13.04 81 ARG B CA 1
ATOM 2685 C C . ARG B 1 95 ? 22.521 -9.215 -17.820 1.00 12.35 81 ARG B C 1
ATOM 2686 O O . ARG B 1 95 ? 21.252 -9.197 -17.728 1.00 14.34 81 ARG B O 1
ATOM 2707 N N . PRO B 1 96 ? 23.205 -8.149 -18.159 1.00 12.08 82 PRO B N 1
ATOM 2708 C CA . PRO B 1 96 ? 22.513 -6.827 -18.215 1.00 13.23 82 PRO B CA 1
ATOM 2709 C C . PRO B 1 96 ? 21.552 -6.816 -19.361 1.00 16.25 82 PRO B C 1
ATOM 2710 O O . PRO B 1 96 ? 21.814 -7.379 -20.428 1.00 15.09 82 PRO B O 1
ATOM 2721 N N . HIS B 1 97 ? 20.439 -6.098 -19.166 1.00 13.68 83 HIS B N 1
ATOM 2722 C CA . HIS B 1 97 ? 19.526 -5.861 -20.262 1.00 11.91 83 HIS B CA 1
ATOM 2723 C C . HIS B 1 97 ? 20.185 -5.033 -21.343 1.00 10.42 83 HIS B C 1
ATOM 2724 O O . HIS B 1 97 ? 20.944 -4.120 -21.056 1.00 12.43 83 HIS B O 1
ATOM 2739 N N . GLU B 1 98 ? 19.911 -5.336 -22.590 1.00 10.45 84 GLU B N 1
ATOM 2740 C CA . GLU B 1 98 ? 20.552 -4.682 -23.687 1.00 13.06 84 GLU B CA 1
ATOM 2741 C C . GLU B 1 98 ? 20.303 -3.157 -23.760 1.00 10.83 84 GLU B C 1
ATOM 2742 O O . GLU B 1 98 ? 21.138 -2.376 -24.278 1.00 12.55 84 GLU B O 1
ATOM 2754 N N . ASN B 1 99 ? 19.165 -2.657 -23.219 1.00 10.12 85 ASN B N 1
ATOM 2755 C CA . ASN B 1 99 ? 18.916 -1.234 -23.156 1.00 9.99 85 ASN B CA 1
ATOM 2756 C C . ASN B 1 99 ? 20.004 -0.522 -22.353 1.00 11.48 85 ASN B C 1
ATOM 2757 O O . ASN B 1 99 ? 20.310 0.655 -22.615 1.00 10.75 85 ASN B O 1
ATOM 2768 N N . VAL B 1 100 ? 20.590 -1.168 -21.354 1.00 10.26 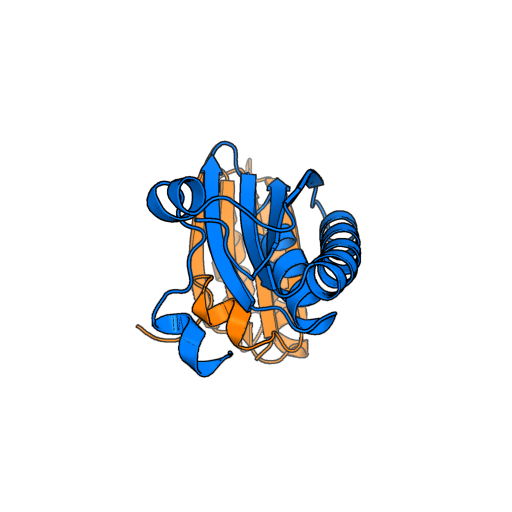86 VAL B N 1
ATOM 2769 C CA . VAL B 1 100 ? 21.635 -0.532 -20.539 1.00 10.84 86 VAL B CA 1
ATOM 2770 C C . VAL B 1 100 ? 22.841 -0.180 -21.381 1.00 9.84 86 VAL B C 1
ATOM 2771 O O . VAL B 1 100 ? 23.300 0.972 -21.436 1.00 12.67 86 VAL B O 1
ATOM 2784 N N . GLU B 1 101 ? 23.351 -1.140 -22.150 1.00 13.06 87 GLU B N 1
ATOM 2785 C CA . GLU B 1 101 ? 24.516 -0.735 -22.960 1.00 16.96 87 GLU B CA 1
ATOM 2786 C C . GLU B 1 101 ? 24.208 0.132 -24.173 1.00 15.21 87 GLU B C 1
ATOM 2787 O O . GLU B 1 101 ? 25.115 0.728 -24.728 1.00 17.38 87 GLU B O 1
ATOM 2799 N N . ALA B 1 102 ? 22.936 0.294 -24.548 1.00 12.78 88 ALA B N 1
ATOM 2800 C CA . ALA B 1 102 ? 22.560 1.276 -25.577 1.00 14.26 88 ALA B CA 1
ATOM 2801 C C . ALA B 1 102 ? 22.670 2.711 -25.098 1.00 16.17 88 ALA B C 1
ATOM 2802 O O . ALA B 1 102 ? 22.795 3.634 -25.916 1.00 19.52 88 ALA B O 1
ATOM 2809 N N . VAL B 1 103 ? 22.599 2.923 -23.783 1.00 10.01 89 VAL B N 1
ATOM 2810 C CA . VAL B 1 103 ? 22.607 4.248 -23.230 1.00 9.81 89 VAL B CA 1
ATOM 2811 C C . VAL B 1 103 ? 23.943 4.552 -22.532 1.00 10.02 89 VAL B C 1
ATOM 2812 O O . VAL B 1 103 ? 24.415 5.677 -22.610 1.00 12.27 89 VAL B O 1
ATOM 2825 N N . PHE B 1 104 ? 24.465 3.596 -21.783 1.00 11.27 90 PHE B N 1
ATOM 2826 C CA . PHE B 1 104 ? 25.725 3.777 -21.052 1.00 10.26 90 PHE B CA 1
ATOM 2827 C C . PHE B 1 104 ? 26.892 3.244 -21.849 1.00 12.49 90 PHE B C 1
ATOM 2828 O O . PHE B 1 104 ? 26.750 2.259 -22.565 1.00 12.16 90 PHE B O 1
ATOM 2845 N N . PRO B 1 105 ? 28.085 3.860 -21.664 1.00 12.99 91 PRO B N 1
ATOM 2846 C CA . PRO B 1 105 ? 29.233 3.492 -22.514 1.00 14.92 91 PRO B CA 1
ATOM 2847 C C . PRO B 1 105 ? 29.922 2.259 -21.939 1.00 14.12 91 PRO B C 1
ATOM 2848 O O . PRO B 1 105 ? 31.073 2.399 -21.424 1.00 17.06 91 PRO B O 1
ATOM 2859 N N . ILE B 1 106 ? 29.313 1.089 -22.025 1.00 13.78 92 ILE B N 1
ATOM 2860 C CA . ILE B 1 106 ? 29.773 -0.187 -21.463 1.00 12.60 92 ILE B CA 1
ATOM 2861 C C . ILE B 1 106 ? 29.752 -1.290 -22.522 1.00 14.21 92 ILE B C 1
ATOM 2862 O O . ILE B 1 106 ? 30.028 -2.446 -22.218 1.00 14.72 92 ILE B O 1
ATOM 2878 N N . GLY B 1 107 ? 29.412 -0.942 -23.772 1.00 16.71 93 GLY B N 1
ATOM 2879 C CA . GLY B 1 107 ? 29.458 -1.879 -24.889 1.00 19.35 93 GLY B CA 1
ATOM 2880 C C . GLY B 1 107 ? 30.859 -2.159 -25.393 1.00 17.95 93 GLY B C 1
ATOM 2881 O O . GLY B 1 107 ? 31.850 -1.557 -24.999 1.00 17.26 93 GLY B O 1
ATOM 2885 N N . PHE B 1 108 ? 30.927 -3.125 -26.298 1.00 24.36 94 PHE B N 1
ATOM 2886 C CA . PHE B 1 108 ? 32.180 -3.580 -26.868 1.00 25.66 94 PHE B CA 1
ATOM 2887 C C . PHE B 1 108 ? 32.654 -2.720 -28.030 1.00 41.78 94 PHE B C 1
ATOM 2888 O O . PHE B 1 108 ? 33.853 -2.422 -28.141 1.00 42.73 94 PHE B O 1
ATOM 2905 N N . GLY B 1 109 ? 31.706 -2.302 -28.865 1.00 38.57 95 GLY B N 1
ATOM 2906 C CA . GLY B 1 109 ? 32.004 -1.689 -30.154 1.00 40.45 95 GLY B CA 1
ATOM 2907 C C . GLY B 1 109 ? 33.024 -0.569 -30.101 1.00 41.79 95 GLY B C 1
ATOM 2908 O O . GLY B 1 109 ? 33.330 -0.057 -29.023 1.00 43.20 95 GLY B O 1
ATOM 2912 N N . PRO B 1 110 ? 33.547 -0.172 -31.271 1.00 31.06 96 PRO B N 1
ATOM 2913 C CA . PRO B 1 110 ? 34.615 0.830 -31.321 1.00 35.86 96 PRO B CA 1
ATOM 2914 C C . PRO B 1 110 ? 34.191 2.209 -30.793 1.00 43.66 96 PRO B C 1
ATOM 2915 O O . PRO B 1 110 ? 33.024 2.611 -30.871 1.00 39.82 96 PRO B O 1
#

Nearest PDB structures (foldseek):
  4ox6-assembly1_B  TM=1.011E+00  e=4.357E-20  Synechococcus elongatus PCC 7942 = FACHB-805
  4ox6-assembly1_A  TM=1.004E+00  e=6.440E-18  Synechococcus elongatus PCC 7942 = FACHB-805
  2a10-assembly1_A  TM=9.971E-01  e=8.915E-16  Synechocystis sp. PCC 6803
  5vgu-assembly1_A  TM=9.967E-01  e=6.406E-15  Halothece sp. PCC 7418
  6owg-assembly1_F  TM=9.867E-01  e=1.080E-12  Halothece sp. PCC 7418

CATH classification: 3.30.70.1710

InterPro domains:
  IPR000249 Bacterial microcompartment domain [PF00936] (5-82)
  IPR000249 Bacterial microcompartment domain [SM00877] (4-82)
  IPR020808 Bacterial microcompartments protein, conserved site [PS01139] (22-41)
  IPR037233 CcmK-like superfamily [G3DSA:3.30.70.1710] (1-113)
  IPR037233 CcmK-like superfamily [SSF143414] (4-101)
  IPR044872 CcmK/CsoS1, bacterial microcompartment domain [PS51930] (5-91)
  IPR046380 Carboxysome shell protein CcmK [MF_00854] (2-103)
  IPR050575 Bacterial microcompartment shell [PTHR33941] (2-93)

Organism: Synechococcus elongatus (strain ATCC 33912 / PCC 7942 / FACHB-805) (NCBI:txid1140)